Protein AF-A0A7Y4RLY5-F1 (afdb_monomer_lite)

pLDDT: mean 79.65, std 17.18, range [32.62, 97.56]

Structure (mmCIF, N/CA/C/O backbone):
data_AF-A0A7Y4RLY5-F1
#
_entry.id   AF-A0A7Y4RLY5-F1
#
loop_
_atom_site.group_PDB
_atom_site.id
_atom_site.type_symbol
_atom_site.label_atom_id
_atom_site.label_alt_id
_atom_site.label_comp_id
_atom_site.label_asym_id
_atom_site.label_entity_id
_atom_site.label_seq_id
_atom_site.pdbx_PDB_ins_code
_atom_site.Cartn_x
_atom_site.Cartn_y
_atom_site.Cartn_z
_atom_site.occupancy
_atom_site.B_iso_or_equiv
_atom_site.auth_seq_id
_atom_site.auth_comp_id
_atom_site.auth_asym_id
_atom_site.auth_atom_id
_atom_site.pdbx_PDB_model_num
ATOM 1 N N . MET A 1 1 ? -18.612 -31.411 5.361 1.00 32.75 1 MET A N 1
ATOM 2 C CA . MET A 1 1 ? -17.280 -30.884 4.981 1.00 32.75 1 MET A CA 1
ATOM 3 C C . MET A 1 1 ? -17.478 -29.452 4.525 1.00 32.75 1 MET A C 1
ATOM 5 O O . MET A 1 1 ? -18.400 -29.231 3.751 1.00 32.75 1 MET A O 1
ATOM 9 N N . ASN A 1 2 ? -16.670 -28.502 5.003 1.00 39.22 2 ASN A N 1
ATOM 10 C CA . ASN A 1 2 ? -16.869 -27.072 4.738 1.00 39.22 2 ASN A CA 1
ATOM 11 C C . ASN A 1 2 ? -15.706 -26.522 3.902 1.00 39.22 2 ASN A C 1
ATOM 13 O O . ASN A 1 2 ? -14.600 -26.473 4.430 1.00 39.22 2 ASN A O 1
ATOM 17 N N . ALA A 1 3 ? -15.960 -26.090 2.659 1.00 41.41 3 ALA A N 1
ATOM 18 C CA . ALA A 1 3 ? -15.148 -25.107 1.918 1.00 41.41 3 ALA A CA 1
ATOM 19 C C . ALA A 1 3 ? -15.737 -24.836 0.515 1.00 41.41 3 ALA A C 1
ATOM 21 O O . ALA A 1 3 ? -15.513 -25.645 -0.381 1.00 41.41 3 ALA A O 1
ATOM 22 N N . SER A 1 4 ? -16.425 -23.701 0.302 1.00 42.09 4 SER A N 1
ATOM 23 C CA . SER A 1 4 ? -16.613 -23.097 -1.042 1.00 42.09 4 SER A CA 1
ATOM 24 C C . SER A 1 4 ? -17.277 -21.699 -1.038 1.00 42.09 4 SER A C 1
ATOM 26 O O . SER A 1 4 ? -18.071 -21.396 -1.926 1.00 42.09 4 SER A O 1
ATOM 28 N N . GLU A 1 5 ? -16.950 -20.815 -0.086 1.00 49.38 5 GLU A N 1
ATOM 29 C CA . GLU A 1 5 ? -17.326 -19.388 -0.159 1.00 49.38 5 GLU A CA 1
ATOM 30 C C . GLU A 1 5 ? -16.083 -18.482 -0.085 1.00 49.38 5 GLU A C 1
ATOM 32 O O . GLU A 1 5 ? -15.361 -18.491 0.906 1.00 49.38 5 GLU A O 1
ATOM 37 N N . GLY A 1 6 ? -15.858 -17.671 -1.130 1.00 57.34 6 GLY A N 1
ATOM 38 C CA . GLY A 1 6 ? -14.900 -16.552 -1.129 1.00 57.34 6 GLY A CA 1
ATOM 39 C C . GLY A 1 6 ? -13.424 -16.892 -1.404 1.00 57.34 6 GLY A C 1
ATOM 40 O O . GLY A 1 6 ? -12.619 -16.945 -0.480 1.00 57.34 6 GLY A O 1
ATOM 41 N N . THR A 1 7 ? -13.034 -16.966 -2.682 1.00 63.84 7 THR A N 1
ATOM 42 C CA . THR A 1 7 ? -11.645 -17.240 -3.116 1.00 63.84 7 THR A CA 1
ATOM 43 C C . THR A 1 7 ? -11.232 -16.281 -4.236 1.00 63.84 7 THR A C 1
ATOM 45 O O . THR A 1 7 ? -12.020 -16.061 -5.153 1.00 63.84 7 THR A O 1
ATOM 48 N N . PHE A 1 8 ? -10.016 -15.722 -4.188 1.00 69.56 8 PHE A N 1
ATOM 49 C CA . PHE A 1 8 ? -9.475 -14.831 -5.230 1.00 69.56 8 PHE A CA 1
ATOM 50 C C . PHE A 1 8 ? -7.968 -15.032 -5.440 1.00 69.56 8 PHE A C 1
ATOM 52 O O . PHE A 1 8 ? -7.207 -15.076 -4.476 1.00 69.56 8 PHE A O 1
ATOM 59 N N . VAL A 1 9 ? -7.554 -15.115 -6.708 1.00 71.62 9 VAL A N 1
ATOM 60 C CA . VAL A 1 9 ? -6.158 -15.045 -7.165 1.00 71.62 9 VAL A CA 1
ATOM 61 C C . VAL A 1 9 ? -6.140 -14.245 -8.467 1.00 71.62 9 VAL A C 1
ATOM 63 O O . VAL A 1 9 ? -6.640 -14.728 -9.479 1.00 71.62 9 VAL A O 1
ATOM 66 N N . VAL A 1 10 ? -5.591 -13.028 -8.458 1.00 74.44 10 VAL A N 1
ATOM 67 C CA . VAL A 1 10 ? -5.285 -12.258 -9.685 1.00 74.44 10 VAL A CA 1
ATOM 68 C C . VAL A 1 10 ? -3.883 -11.670 -9.550 1.00 74.44 10 VAL A C 1
ATOM 70 O O . VAL A 1 10 ? -3.429 -11.399 -8.440 1.00 74.44 10 VAL A O 1
ATOM 73 N N . VAL A 1 11 ? -3.154 -11.601 -10.661 1.00 79.38 11 VAL A N 1
ATOM 74 C CA . VAL A 1 11 ? -1.689 -11.580 -10.679 1.00 79.38 11 VAL A CA 1
ATOM 75 C C . VAL A 1 11 ? -1.209 -10.763 -11.888 1.00 79.38 11 VAL A C 1
ATOM 77 O O . VAL A 1 11 ? -1.425 -11.197 -13.014 1.00 79.38 11 VAL A O 1
ATOM 80 N N . ASP A 1 12 ? -0.512 -9.636 -11.672 1.00 73.00 12 ASP A N 1
ATOM 81 C CA . ASP A 1 12 ? 0.542 -9.175 -12.606 1.00 73.00 12 ASP A CA 1
ATOM 82 C C . ASP A 1 12 ? 1.824 -8.618 -11.917 1.00 73.00 12 ASP A C 1
ATOM 84 O O . ASP A 1 12 ? 2.120 -7.425 -11.992 1.00 73.00 12 ASP A O 1
ATOM 88 N N . PRO A 1 13 ? 2.667 -9.488 -11.321 1.00 59.53 13 PRO A N 1
ATOM 89 C CA . PRO A 1 13 ? 4.142 -9.453 -11.251 1.00 59.53 13 PRO A CA 1
ATOM 90 C C . PRO A 1 13 ? 4.965 -8.661 -12.283 1.00 59.53 13 PRO A C 1
ATOM 92 O O . PRO A 1 13 ? 6.187 -8.595 -12.144 1.00 59.53 13 PRO A O 1
ATOM 95 N N . THR A 1 14 ? 4.341 -8.036 -13.272 1.00 67.88 14 THR A N 1
ATOM 96 C CA . THR A 1 14 ? 4.861 -7.199 -14.344 1.00 67.88 14 THR A CA 1
ATOM 97 C C . THR A 1 14 ? 5.551 -8.027 -15.400 1.00 67.88 14 THR A C 1
ATOM 99 O O . THR A 1 14 ? 6.775 -8.092 -15.469 1.00 67.88 14 THR A O 1
ATOM 102 N N . GLU A 1 15 ? 4.681 -8.641 -16.209 1.00 55.69 15 GLU A N 1
ATOM 103 C CA . GLU A 1 15 ? 4.960 -9.476 -17.386 1.00 55.69 15 GLU A CA 1
ATOM 104 C C . GLU A 1 15 ? 5.529 -10.865 -17.079 1.00 55.69 15 GLU A C 1
ATOM 106 O O . GLU A 1 15 ? 6.070 -11.529 -17.965 1.00 55.69 15 GLU A O 1
ATOM 111 N N . MET A 1 16 ? 5.418 -11.322 -15.826 1.00 71.31 16 MET A N 1
ATOM 112 C CA . MET A 1 16 ? 6.147 -12.508 -15.358 1.00 71.31 16 MET A CA 1
ATOM 113 C C . MET A 1 16 ? 7.669 -12.256 -15.606 1.00 71.31 16 MET A C 1
ATOM 115 O O . MET A 1 16 ? 8.128 -11.130 -15.444 1.00 71.31 16 MET A O 1
ATOM 119 N N . ARG A 1 17 ? 8.588 -13.184 -15.887 1.00 49.38 17 ARG A N 1
ATOM 120 C CA . ARG A 1 17 ? 8.609 -14.634 -15.669 1.00 49.38 17 ARG A CA 1
ATOM 121 C C . ARG A 1 17 ? 9.762 -15.083 -14.757 1.00 49.38 17 ARG A C 1
ATOM 123 O O . ARG A 1 17 ? 10.608 -15.872 -15.167 1.00 49.38 17 ARG A O 1
ATOM 130 N N . PRO A 1 18 ? 9.752 -14.695 -13.467 1.00 55.72 18 PRO A N 1
ATOM 131 C CA . PRO A 1 18 ? 10.161 -15.625 -12.425 1.00 55.72 18 PRO A CA 1
ATOM 132 C C . PRO A 1 18 ? 9.165 -16.792 -12.479 1.00 55.72 18 PRO A C 1
ATOM 134 O O . PRO A 1 18 ? 8.064 -16.681 -11.951 1.00 55.72 18 PRO A O 1
ATOM 137 N N . ASP A 1 19 ? 9.508 -17.888 -13.165 1.00 44.44 19 ASP A N 1
ATOM 138 C CA . ASP A 1 19 ? 8.597 -18.999 -13.560 1.00 44.44 19 ASP A CA 1
ATOM 139 C C . ASP A 1 19 ? 7.866 -19.676 -12.386 1.00 44.44 19 ASP A C 1
ATOM 141 O O . ASP A 1 19 ? 6.911 -20.431 -12.535 1.00 44.44 19 ASP A O 1
ATOM 145 N N . ALA A 1 20 ? 8.359 -19.351 -11.201 1.00 45.44 20 ALA A N 1
ATOM 146 C CA . ALA A 1 20 ? 8.098 -19.903 -9.899 1.00 45.44 20 ALA A CA 1
ATOM 147 C C . ALA A 1 20 ? 7.466 -18.879 -8.941 1.00 45.44 20 ALA A C 1
ATOM 149 O O . ALA A 1 20 ? 7.040 -19.272 -7.869 1.00 45.44 20 ALA A O 1
ATOM 150 N N . PHE A 1 21 ? 7.299 -17.605 -9.326 1.00 56.72 21 PHE A N 1
ATOM 151 C CA . PHE A 1 21 ? 6.241 -16.764 -8.740 1.00 56.72 21 PHE A CA 1
ATOM 152 C C . PHE A 1 21 ? 4.844 -17.264 -9.182 1.00 56.72 21 PHE A C 1
ATOM 154 O O . PHE A 1 21 ? 3.831 -16.847 -8.628 1.00 56.72 21 PHE A O 1
ATOM 161 N N . HIS A 1 22 ? 4.792 -18.208 -10.139 1.00 50.31 22 HIS A N 1
ATOM 162 C CA . HIS A 1 22 ? 3.577 -18.660 -10.826 1.00 50.31 22 HIS A CA 1
ATOM 163 C C . HIS A 1 22 ? 3.219 -20.145 -10.630 1.00 50.31 22 HIS A C 1
ATOM 165 O O . HIS A 1 22 ? 2.051 -20.493 -10.774 1.00 50.31 22 HIS A O 1
ATOM 171 N N . SER A 1 23 ? 4.128 -21.013 -10.158 1.00 52.69 23 SER A N 1
ATOM 172 C CA . SER A 1 23 ? 3.767 -22.333 -9.572 1.00 52.69 23 SER A CA 1
ATOM 173 C C . SER A 1 23 ? 2.971 -22.209 -8.254 1.00 52.69 23 SER A C 1
ATOM 175 O O . SER A 1 23 ? 2.821 -23.156 -7.482 1.00 52.69 23 SER A O 1
ATOM 177 N N . LEU A 1 24 ? 2.582 -20.983 -7.917 1.00 53.47 24 LEU A N 1
ATOM 178 C CA . LEU A 1 24 ? 2.854 -20.330 -6.644 1.00 53.47 24 LEU A CA 1
ATOM 179 C C . LEU A 1 24 ? 1.761 -19.237 -6.479 1.00 53.47 24 LEU A C 1
ATOM 181 O O . LEU A 1 24 ? 1.259 -18.738 -7.479 1.00 53.47 24 LEU A O 1
ATOM 185 N N . PHE A 1 25 ? 1.205 -18.876 -5.316 1.00 46.69 25 PHE A N 1
ATOM 186 C CA . PHE A 1 25 ? 1.690 -18.833 -3.927 1.00 46.69 25 PHE A CA 1
ATOM 187 C C . PHE A 1 25 ? 1.006 -19.792 -2.903 1.00 46.69 25 PHE A C 1
ATOM 189 O O . PHE A 1 25 ? 0.282 -19.358 -2.016 1.00 46.69 25 PHE A O 1
ATOM 196 N N . ALA A 1 26 ? 1.150 -21.117 -2.904 1.00 59.09 26 ALA A N 1
ATOM 197 C CA . ALA A 1 26 ? 1.292 -22.037 -4.023 1.00 59.09 26 ALA A CA 1
ATOM 198 C C . ALA A 1 26 ? 0.065 -22.947 -4.048 1.00 59.09 26 ALA A C 1
ATOM 200 O O . ALA A 1 26 ? -0.414 -23.352 -2.988 1.00 59.09 26 ALA A O 1
ATOM 201 N N . LYS A 1 27 ? -0.548 -23.097 -5.234 1.00 49.50 27 LYS A N 1
ATOM 202 C CA . LYS A 1 27 ? -1.988 -23.429 -5.359 1.00 49.50 27 LYS A CA 1
ATOM 203 C C . LYS A 1 27 ? -2.849 -22.551 -4.412 1.00 49.50 27 LYS A C 1
ATOM 205 O O . LYS A 1 27 ? -3.823 -23.013 -3.837 1.00 49.50 27 LYS A O 1
ATOM 210 N N . VAL A 1 28 ? -2.386 -21.314 -4.188 1.00 57.06 28 VAL A N 1
ATOM 211 C CA . VAL A 1 28 ? -2.744 -20.303 -3.167 1.00 57.06 28 VAL A CA 1
ATOM 212 C C . VAL A 1 28 ? -3.848 -20.689 -2.164 1.00 57.06 28 VAL A C 1
ATOM 214 O O . VAL A 1 28 ? -5.030 -20.461 -2.394 1.00 57.06 28 VAL A O 1
ATOM 217 N N . LYS A 1 29 ? -3.540 -21.221 -0.979 1.00 61.00 29 LYS A N 1
ATOM 218 C CA . LYS A 1 29 ? -2.329 -21.944 -0.552 1.00 61.00 29 LYS A CA 1
ATOM 219 C C . LYS A 1 29 ? -2.783 -23.384 -0.261 1.00 61.00 29 LYS A C 1
ATOM 221 O O . LYS A 1 29 ? -3.022 -23.747 0.885 1.00 61.00 29 LYS A O 1
ATOM 226 N N . GLU A 1 30 ? -3.112 -24.090 -1.342 1.00 64.00 30 GLU A N 1
ATOM 227 C CA . GLU A 1 30 ? -3.917 -25.323 -1.477 1.00 64.00 30 GLU A CA 1
ATOM 228 C C . GLU A 1 30 ? -5.356 -25.316 -0.920 1.00 64.00 30 GLU A C 1
ATOM 230 O O . GLU A 1 30 ? -6.111 -26.239 -1.207 1.00 64.00 30 GLU A O 1
ATOM 235 N N . THR A 1 31 ? -5.767 -24.302 -0.152 1.00 52.25 31 THR A N 1
ATOM 236 C CA . THR A 1 31 ? -6.822 -24.484 0.872 1.00 52.25 31 THR A CA 1
ATOM 237 C C . THR A 1 31 ? -7.976 -23.473 0.878 1.00 52.25 31 THR A C 1
ATOM 239 O O . THR A 1 31 ? -8.919 -23.656 1.642 1.00 52.25 31 THR A O 1
ATOM 242 N N . GLY A 1 32 ? -7.947 -22.434 0.033 1.00 59.78 32 GLY A N 1
ATOM 243 C CA . GLY A 1 32 ? -9.007 -21.411 -0.051 1.00 59.78 32 GLY A CA 1
ATOM 244 C C . GLY A 1 32 ? -8.548 -20.021 0.397 1.00 59.78 32 GLY A C 1
ATOM 245 O O . GLY A 1 32 ? -8.837 -19.579 1.507 1.00 59.78 32 GLY A O 1
ATOM 246 N N . ALA A 1 33 ? -7.797 -19.330 -0.465 1.00 60.69 33 ALA A N 1
ATOM 247 C CA . ALA A 1 33 ? -7.187 -18.043 -0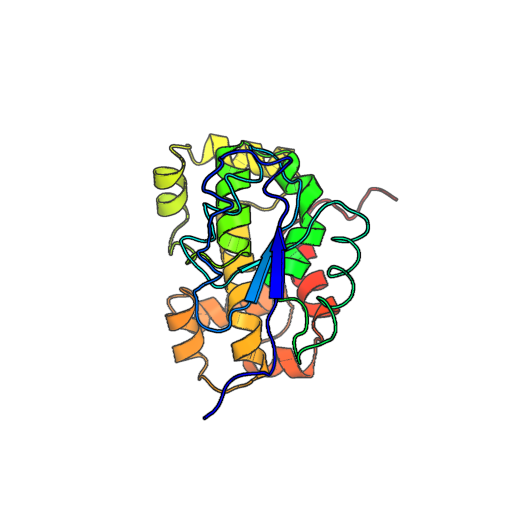.140 1.00 60.69 33 ALA A CA 1
ATOM 248 C C . ALA A 1 33 ? -7.784 -16.846 -0.897 1.00 60.69 33 ALA A C 1
ATOM 250 O O . ALA A 1 33 ? -8.517 -16.967 -1.880 1.00 60.69 33 ALA A O 1
ATOM 251 N N . ARG A 1 34 ? -7.361 -15.660 -0.451 1.00 62.22 34 ARG A N 1
ATOM 252 C CA . ARG A 1 34 ? -7.408 -14.421 -1.222 1.00 62.22 34 ARG A CA 1
ATOM 253 C C . ARG A 1 34 ? -5.997 -13.845 -1.358 1.00 62.22 34 ARG A C 1
ATOM 255 O O . ARG A 1 34 ? -5.303 -13.677 -0.354 1.00 62.22 34 ARG A O 1
ATOM 262 N N . LEU A 1 35 ? -5.598 -13.602 -2.601 1.00 73.81 35 LEU A N 1
ATOM 263 C CA . LEU A 1 35 ? -4.353 -12.988 -3.059 1.00 73.81 35 LEU A CA 1
ATOM 264 C C . LEU A 1 35 ? -4.709 -12.135 -4.271 1.00 73.81 35 LEU A C 1
ATOM 266 O O . LEU A 1 35 ? -5.334 -12.648 -5.198 1.00 73.81 35 LEU A O 1
ATOM 270 N N . LEU A 1 36 ? -4.272 -10.880 -4.328 1.00 74.38 36 LEU A N 1
ATOM 271 C CA . LEU A 1 36 ? -4.439 -10.122 -5.560 1.00 74.38 36 LEU A CA 1
ATOM 272 C C . LEU A 1 36 ? -3.374 -9.048 -5.781 1.00 74.38 36 LEU A C 1
ATOM 274 O O . LEU A 1 36 ? -3.032 -8.297 -4.874 1.00 74.38 36 LEU A O 1
ATOM 278 N N . LEU A 1 37 ? -2.887 -9.010 -7.019 1.00 76.81 37 LEU A N 1
ATOM 279 C CA . LEU A 1 37 ? -1.883 -8.127 -7.601 1.00 76.81 37 LEU A CA 1
ATOM 280 C C . LEU A 1 37 ? -2.414 -7.798 -9.022 1.00 76.81 37 LEU A C 1
ATOM 282 O O . LEU A 1 37 ? -2.872 -8.698 -9.716 1.00 76.81 37 LEU A O 1
ATOM 286 N N . TYR A 1 38 ? -2.534 -6.566 -9.519 1.00 59.03 38 TYR A N 1
ATOM 287 C CA . TYR A 1 38 ? -1.519 -5.518 -9.634 1.00 59.03 38 TYR A CA 1
ATOM 288 C C . TYR A 1 38 ? -0.361 -5.904 -10.556 1.00 59.03 38 TYR A C 1
ATOM 290 O O . TYR A 1 38 ? 0.475 -6.668 -10.103 1.00 59.03 38 TYR A O 1
ATOM 298 N N . GLY A 1 39 ? -0.271 -5.245 -11.722 1.00 74.62 39 GLY A N 1
ATOM 299 C CA . GLY A 1 39 ? 0.921 -4.569 -12.295 1.00 74.62 39 GLY A CA 1
ATOM 300 C C . GLY A 1 39 ? 0.572 -3.062 -12.413 1.00 74.62 39 GLY A C 1
ATOM 301 O O . GLY A 1 39 ? -0.619 -2.767 -12.414 1.00 74.62 39 GLY A O 1
ATOM 302 N N . ARG A 1 40 ? 1.446 -2.032 -12.432 1.00 71.38 40 ARG A N 1
ATOM 303 C CA . ARG A 1 40 ? 2.917 -1.943 -12.606 1.00 71.38 40 ARG A CA 1
ATOM 304 C C . ARG A 1 40 ? 3.575 -0.727 -11.849 1.00 71.38 40 ARG A C 1
ATOM 306 O O . ARG A 1 40 ? 3.962 0.246 -12.494 1.00 71.38 40 ARG A O 1
ATOM 313 N N . LEU A 1 41 ? 3.803 -0.739 -10.517 1.00 80.50 41 LEU A N 1
ATOM 314 C CA . LEU A 1 41 ? 4.699 0.250 -9.832 1.00 80.50 41 LEU A CA 1
ATOM 315 C C . LEU A 1 41 ? 6.136 -0.271 -9.839 1.00 80.50 41 LEU A C 1
ATOM 317 O O . LEU A 1 41 ? 6.668 -0.781 -8.851 1.00 80.50 41 LEU A O 1
ATOM 321 N N . THR A 1 42 ? 6.759 -0.238 -11.007 1.00 72.94 42 THR A N 1
ATOM 322 C CA . THR A 1 42 ? 8.000 -0.970 -11.239 1.00 72.94 42 THR A CA 1
ATOM 323 C C . THR A 1 42 ? 9.223 -0.345 -10.579 1.00 72.94 42 THR A C 1
ATOM 325 O O . THR A 1 42 ? 9.747 0.670 -11.026 1.00 72.94 42 THR A O 1
ATOM 328 N N . SER A 1 43 ? 9.745 -1.052 -9.577 1.00 78.56 43 SER A N 1
ATOM 329 C CA . SER A 1 43 ? 11.186 -1.260 -9.385 1.00 78.56 43 SER A CA 1
ATOM 330 C C . SER A 1 43 ? 11.433 -2.613 -8.690 1.00 78.56 43 SER A C 1
ATOM 332 O O . SER A 1 43 ? 11.535 -2.670 -7.470 1.00 78.56 43 SER A O 1
ATOM 334 N N . GLN A 1 44 ? 11.462 -3.752 -9.393 1.00 71.25 44 GLN A N 1
ATOM 335 C CA . GLN A 1 44 ? 10.472 -4.150 -10.408 1.00 71.25 44 GLN A CA 1
ATOM 336 C C . GLN A 1 44 ? 9.253 -4.714 -9.659 1.00 71.25 44 GLN A C 1
ATOM 338 O O . GLN A 1 44 ? 9.398 -5.423 -8.669 1.00 71.25 44 GLN A O 1
ATOM 343 N N . PHE A 1 45 ? 8.069 -4.256 -10.057 1.00 70.88 45 PHE A N 1
ATOM 344 C CA . PHE A 1 45 ? 6.893 -4.054 -9.204 1.00 70.88 45 PHE A CA 1
ATOM 345 C C . PHE A 1 45 ? 7.160 -3.947 -7.684 1.00 70.88 45 PHE A C 1
ATOM 347 O O . PHE A 1 45 ? 6.773 -4.821 -6.915 1.00 70.88 45 PHE A O 1
ATOM 354 N N . ALA A 1 46 ? 7.819 -2.857 -7.264 1.00 71.50 46 ALA A N 1
ATOM 355 C CA . ALA A 1 46 ? 8.187 -2.560 -5.872 1.00 71.50 46 ALA A CA 1
ATOM 356 C C . ALA A 1 46 ? 8.628 -3.818 -5.086 1.00 71.50 46 ALA A C 1
ATOM 358 O O . ALA A 1 46 ? 8.003 -4.232 -4.105 1.00 71.50 46 ALA A O 1
ATOM 359 N N . ALA A 1 47 ? 9.652 -4.456 -5.667 1.00 67.25 47 ALA A N 1
ATOM 360 C CA . ALA A 1 47 ? 10.042 -5.862 -5.560 1.00 67.25 47 ALA A CA 1
ATOM 361 C C . ALA A 1 47 ? 8.911 -6.828 -5.150 1.00 67.25 47 ALA A C 1
ATOM 363 O O . ALA A 1 47 ? 8.869 -7.273 -4.008 1.00 67.25 47 ALA A O 1
ATOM 364 N N . GLN A 1 48 ? 8.019 -7.160 -6.090 1.00 72.75 48 GLN A N 1
ATOM 365 C CA . GLN A 1 48 ? 6.861 -8.060 -5.935 1.00 72.75 48 GLN A CA 1
ATOM 366 C C . GLN A 1 48 ? 5.977 -7.767 -4.699 1.00 72.75 48 GLN A C 1
ATOM 368 O O . GLN A 1 48 ? 5.641 -8.663 -3.930 1.00 72.75 48 GLN A O 1
ATOM 373 N N . VAL A 1 49 ? 5.614 -6.496 -4.477 1.00 72.94 49 VAL A N 1
ATOM 374 C CA . VAL A 1 49 ? 4.853 -6.027 -3.287 1.00 72.94 49 VAL A CA 1
ATOM 375 C C . VAL A 1 49 ? 5.545 -6.410 -1.979 1.00 72.94 49 VAL A C 1
ATOM 377 O O . VAL A 1 49 ? 4.984 -7.078 -1.108 1.00 72.94 49 VAL A O 1
ATOM 380 N N . ALA A 1 50 ? 6.815 -6.020 -1.861 1.00 71.69 50 ALA A N 1
ATOM 381 C CA . ALA A 1 50 ? 7.716 -6.534 -0.830 1.00 71.69 50 ALA A CA 1
ATOM 382 C C . ALA A 1 50 ? 7.615 -8.072 -0.716 1.00 71.69 50 ALA A C 1
ATOM 384 O O . ALA A 1 50 ? 7.230 -8.656 0.305 1.00 71.69 50 ALA A O 1
ATOM 385 N N . TRP A 1 51 ? 7.945 -8.698 -1.843 1.00 71.38 51 TRP A N 1
ATOM 386 C CA . TRP A 1 51 ? 8.007 -10.120 -2.163 1.00 71.38 51 TRP A CA 1
ATOM 387 C C . TRP A 1 51 ? 6.666 -10.879 -2.212 1.00 71.38 51 TRP A C 1
ATOM 389 O O . TRP A 1 51 ? 6.464 -11.661 -3.135 1.00 71.38 51 TRP A O 1
ATOM 399 N N . ALA A 1 52 ? 5.774 -10.647 -1.245 1.00 71.62 52 ALA A N 1
ATOM 400 C CA . ALA A 1 52 ? 4.348 -11.033 -1.210 1.00 71.62 52 ALA A CA 1
ATOM 401 C C . ALA A 1 52 ? 3.723 -10.510 0.107 1.00 71.62 52 ALA A C 1
ATOM 403 O O . ALA A 1 52 ? 3.083 -11.260 0.853 1.00 71.62 52 ALA A O 1
ATOM 404 N N . SER A 1 53 ? 4.116 -9.286 0.493 1.00 69.38 53 SER A N 1
ATOM 405 C CA . SER A 1 53 ? 4.248 -8.822 1.888 1.00 69.38 53 SER A CA 1
ATOM 406 C C . SER A 1 53 ? 4.746 -9.923 2.837 1.00 69.38 53 SER A C 1
ATOM 408 O O . SER A 1 53 ? 4.199 -10.153 3.912 1.00 69.38 53 SER A O 1
ATOM 410 N N . SER A 1 54 ? 5.800 -10.630 2.416 1.00 68.44 54 SER A N 1
ATOM 411 C CA . SER A 1 54 ? 6.411 -11.767 3.125 1.00 68.44 54 SER A CA 1
ATOM 412 C C . SER A 1 54 ? 5.501 -12.974 3.455 1.00 68.44 54 SER A C 1
ATOM 414 O O . SER A 1 54 ? 5.789 -13.671 4.422 1.00 68.44 54 SER A O 1
ATOM 416 N N . ALA A 1 55 ? 4.498 -13.273 2.604 1.00 74.38 55 ALA A N 1
ATOM 417 C CA . ALA A 1 55 ? 3.813 -14.581 2.422 1.00 74.38 55 ALA A CA 1
ATOM 418 C C . ALA A 1 55 ? 2.287 -14.662 2.693 1.00 74.38 55 ALA A C 1
ATOM 420 O O . ALA A 1 55 ? 1.829 -15.720 3.129 1.00 74.38 55 ALA A O 1
ATOM 421 N N . MET A 1 56 ? 1.501 -13.628 2.340 1.00 59.12 56 MET A N 1
ATOM 422 C CA . MET A 1 56 ? 0.058 -13.423 2.652 1.00 59.12 56 MET A CA 1
ATOM 423 C C . MET A 1 56 ? -0.198 -12.725 4.005 1.00 59.12 56 MET A C 1
ATOM 425 O O . MET A 1 56 ? 0.578 -12.874 4.939 1.00 59.12 56 MET A O 1
ATOM 429 N N . ARG A 1 57 ? -1.302 -11.986 4.201 1.00 70.31 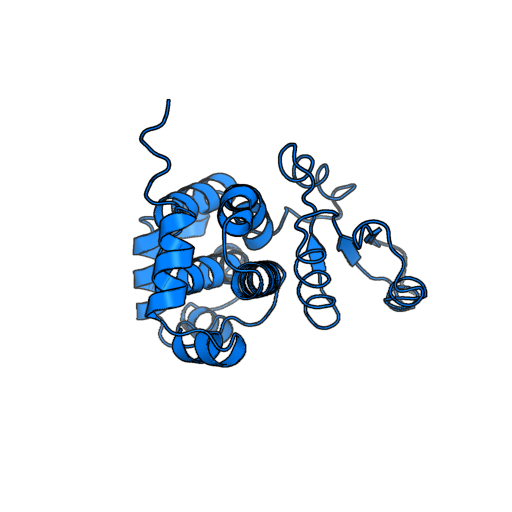57 ARG A N 1
ATOM 430 C CA . ARG A 1 57 ? -2.414 -11.649 3.278 1.00 70.31 57 ARG A CA 1
ATOM 431 C C . ARG A 1 57 ? -2.106 -10.394 2.454 1.00 70.31 57 ARG A C 1
ATOM 433 O O . ARG A 1 57 ? -1.593 -9.433 3.007 1.00 70.31 57 ARG A O 1
ATOM 440 N N . VAL A 1 58 ? -2.488 -10.393 1.175 1.00 71.06 58 VAL A N 1
ATOM 441 C CA . VAL A 1 58 ? -2.252 -9.285 0.226 1.00 71.06 58 VAL A CA 1
ATOM 442 C C . VAL A 1 58 ? -3.376 -9.174 -0.809 1.00 71.06 58 VAL A C 1
ATOM 444 O O . VAL A 1 58 ? -3.733 -10.160 -1.445 1.00 71.06 58 VAL A O 1
ATOM 447 N N . GLU A 1 59 ? -3.896 -7.964 -1.005 1.00 69.25 59 GLU A N 1
ATOM 448 C CA . GLU A 1 59 ? -4.810 -7.563 -2.089 1.00 69.25 59 GLU A CA 1
ATOM 449 C C . GLU A 1 59 ? -4.394 -6.145 -2.526 1.00 69.25 59 GLU A C 1
ATOM 451 O O . GLU A 1 59 ? -4.207 -5.264 -1.686 1.00 69.25 59 GLU A O 1
ATOM 456 N N . THR A 1 60 ? -4.132 -5.926 -3.815 1.00 73.62 60 THR A N 1
ATOM 457 C CA . THR A 1 60 ? -3.455 -4.720 -4.331 1.00 73.62 60 THR A CA 1
ATOM 458 C C . THR A 1 60 ? -3.752 -4.555 -5.832 1.00 73.62 60 THR A C 1
ATOM 460 O O . THR A 1 60 ? -3.769 -5.556 -6.532 1.00 73.62 60 THR A O 1
ATOM 463 N N . ALA A 1 61 ? -3.933 -3.342 -6.388 1.0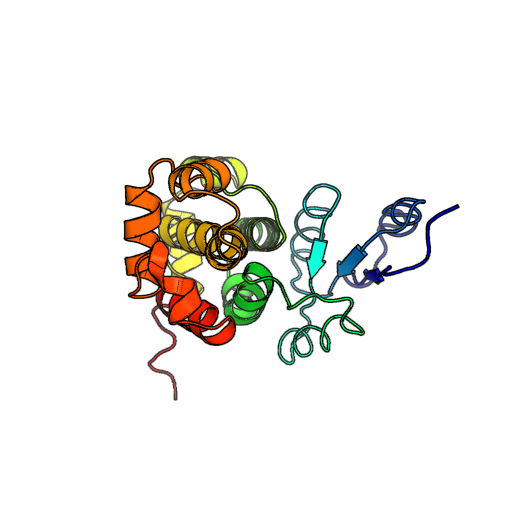0 67.75 61 ALA A N 1
ATOM 464 C CA . ALA A 1 61 ? -4.014 -3.160 -7.857 1.00 67.75 61 ALA A CA 1
ATOM 465 C C . ALA A 1 61 ? -3.732 -1.720 -8.343 1.00 67.75 61 ALA A C 1
ATOM 467 O O . ALA A 1 61 ? -4.613 -0.883 -8.205 1.00 67.75 61 ALA A O 1
ATOM 468 N N . ILE A 1 62 ? -2.584 -1.405 -8.973 1.00 67.44 62 ILE A N 1
ATOM 469 C CA . ILE A 1 62 ? -2.383 -0.112 -9.672 1.00 67.44 62 ILE A CA 1
ATOM 470 C C . ILE A 1 62 ? -1.556 -0.229 -10.968 1.00 67.44 62 ILE A C 1
ATOM 472 O O . ILE A 1 62 ? -0.364 0.081 -11.035 1.00 67.44 62 ILE A O 1
ATOM 476 N N . ALA A 1 63 ? -2.270 -0.508 -12.051 1.00 64.50 63 ALA A N 1
ATOM 477 C CA . ALA A 1 63 ? -2.224 0.391 -13.195 1.00 64.50 63 ALA A CA 1
ATOM 478 C C . ALA A 1 63 ? -3.400 1.369 -13.009 1.00 64.50 63 ALA A C 1
ATOM 480 O O . ALA A 1 63 ? -4.418 1.008 -12.405 1.00 64.50 63 ALA A O 1
ATOM 481 N N . SER A 1 64 ? -3.225 2.628 -13.411 1.00 68.88 64 SER A N 1
ATOM 482 C CA . SER A 1 64 ? -4.174 3.708 -13.111 1.00 68.88 64 SER A CA 1
ATOM 483 C C . SER A 1 64 ? -5.375 3.742 -14.080 1.00 68.88 64 SER A C 1
ATOM 485 O O . SER A 1 64 ? -5.664 2.748 -14.741 1.00 68.88 64 SER A O 1
ATOM 487 N N . GLU A 1 65 ? -6.168 4.825 -14.048 1.00 51.22 65 GLU A N 1
ATOM 488 C CA . GLU A 1 65 ? -7.580 4.767 -13.605 1.00 51.22 65 GLU A CA 1
ATOM 489 C C . GLU A 1 65 ? -7.614 4.209 -12.171 1.00 51.22 65 GLU A C 1
ATOM 491 O O . GLU A 1 65 ? -7.347 3.038 -12.019 1.00 51.22 65 GLU A O 1
ATOM 496 N N . GLN A 1 66 ? -7.850 5.011 -11.123 1.00 58.22 66 GLN A N 1
ATOM 497 C CA . GLN A 1 66 ? -7.784 4.726 -9.656 1.00 58.22 66 GLN A CA 1
ATOM 498 C C . GLN A 1 66 ? -7.521 3.265 -9.158 1.00 58.22 66 GLN A C 1
ATOM 500 O O . GLN A 1 66 ? -8.314 2.706 -8.397 1.00 58.22 66 GLN A O 1
ATOM 505 N N . GLY A 1 67 ? -6.434 2.609 -9.578 1.00 62.91 67 GLY A N 1
ATOM 506 C CA . GLY A 1 67 ? -6.258 1.155 -9.439 1.00 62.91 67 GLY A CA 1
ATOM 507 C C . GLY A 1 67 ? -7.436 0.335 -9.979 1.00 62.91 67 GLY A C 1
ATOM 508 O O . GLY A 1 67 ? -8.167 -0.276 -9.203 1.00 62.91 67 GLY A O 1
ATOM 509 N N . ARG A 1 68 ? -7.701 0.491 -11.283 1.00 63.19 68 ARG A N 1
ATOM 510 C CA . ARG A 1 68 ? -9.016 0.533 -11.968 1.00 63.19 68 ARG A CA 1
ATOM 511 C C . ARG A 1 68 ? -10.261 0.557 -11.067 1.00 63.19 68 ARG A C 1
ATOM 513 O O . ARG A 1 68 ? -11.134 -0.303 -11.138 1.00 63.19 68 ARG A O 1
ATOM 520 N N . ARG A 1 69 ? -10.323 1.601 -10.229 1.00 61.16 69 ARG A N 1
ATOM 521 C CA . ARG A 1 69 ? -11.300 1.854 -9.151 1.00 61.16 69 ARG A CA 1
ATOM 522 C C . ARG A 1 69 ? -11.489 0.663 -8.229 1.00 61.16 69 ARG A C 1
ATOM 524 O O . ARG A 1 69 ? -12.544 0.030 -8.222 1.00 61.16 69 ARG A O 1
ATOM 531 N N . ASN A 1 70 ? -10.494 0.431 -7.373 1.00 52.75 70 ASN A N 1
ATOM 532 C CA . ASN A 1 70 ? -10.530 -0.638 -6.366 1.00 52.75 70 ASN A CA 1
ATOM 533 C C . ASN A 1 70 ? -10.660 -2.020 -7.038 1.00 52.75 70 ASN A C 1
ATOM 535 O O . ASN A 1 70 ? -11.448 -2.842 -6.572 1.00 52.75 70 ASN A O 1
ATOM 539 N N . LEU A 1 71 ? -10.015 -2.150 -8.210 1.00 60.84 71 LEU A N 1
ATOM 540 C CA . LEU A 1 71 ? -10.328 -3.017 -9.356 1.00 60.84 71 LEU A CA 1
ATOM 541 C C . LEU A 1 71 ? -11.774 -3.556 -9.330 1.00 60.84 71 LEU A C 1
ATOM 543 O O . LEU A 1 71 ? -12.037 -4.749 -9.256 1.00 60.84 71 LEU A O 1
ATOM 547 N N . LEU A 1 72 ? -12.714 -2.604 -9.332 1.00 55.03 72 LEU A N 1
ATOM 548 C CA . LEU A 1 72 ? -14.171 -2.758 -9.272 1.00 55.03 72 LEU A CA 1
ATOM 549 C C . LEU A 1 72 ? -14.698 -3.611 -8.101 1.00 55.03 72 LEU A C 1
ATOM 551 O O . LEU A 1 72 ? -15.476 -4.544 -8.279 1.00 55.03 72 LEU A O 1
ATOM 555 N N . ARG A 1 73 ? -14.302 -3.221 -6.878 1.00 57.94 73 ARG A N 1
ATOM 556 C CA . ARG A 1 73 ? -14.686 -3.848 -5.590 1.00 57.94 73 ARG A CA 1
ATOM 557 C C . ARG A 1 73 ? -14.379 -5.353 -5.592 1.00 57.94 73 ARG A C 1
ATOM 559 O O . ARG A 1 73 ? -15.224 -6.224 -5.365 1.00 57.94 73 ARG A O 1
ATOM 566 N N . LEU A 1 74 ? -13.101 -5.578 -5.895 1.00 58.16 74 LEU A N 1
ATOM 567 C CA . LEU A 1 74 ? -12.343 -6.822 -6.008 1.00 58.16 74 LEU A CA 1
ATOM 568 C C . LEU A 1 74 ? -12.998 -8.080 -5.414 1.00 58.16 74 LEU A C 1
ATOM 570 O O . LEU A 1 74 ? -12.889 -8.367 -4.221 1.00 58.16 74 LEU A O 1
ATOM 574 N N . LEU A 1 75 ? -13.662 -8.890 -6.240 1.00 57.50 75 LEU A N 1
ATOM 575 C CA . LEU A 1 75 ? -14.154 -8.573 -7.598 1.00 57.50 75 LEU A CA 1
ATOM 576 C C . LEU A 1 75 ? -15.592 -9.103 -7.731 1.00 57.50 75 LEU A C 1
ATOM 578 O O . LEU A 1 75 ? -15.909 -9.950 -8.563 1.00 57.50 75 LEU A O 1
ATOM 582 N N . ARG A 1 76 ? -16.413 -8.712 -6.750 1.00 43.88 76 ARG A N 1
ATOM 583 C CA . ARG A 1 76 ? -17.761 -9.251 -6.461 1.00 43.88 76 ARG A CA 1
ATOM 584 C C . ARG A 1 76 ? -18.480 -8.525 -5.321 1.00 43.88 76 ARG A C 1
ATOM 586 O O . ARG A 1 76 ? -19.687 -8.665 -5.196 1.00 43.88 76 ARG A O 1
ATOM 593 N N . ASP A 1 77 ? -17.710 -7.863 -4.459 1.00 61.00 77 ASP A N 1
ATOM 594 C CA . ASP A 1 77 ? -17.881 -7.884 -3.004 1.00 61.00 77 ASP A CA 1
ATOM 595 C C . ASP A 1 77 ? -18.031 -9.295 -2.379 1.00 61.00 77 ASP A C 1
ATOM 597 O O . ASP A 1 77 ? -19.113 -9.874 -2.342 1.00 61.00 77 ASP A O 1
ATOM 601 N N . PRO A 1 78 ? -16.947 -9.852 -1.810 1.00 58.50 78 PRO A N 1
ATOM 602 C CA . PRO A 1 78 ? -17.021 -10.907 -0.789 1.00 58.50 78 PRO A CA 1
ATOM 603 C C . PRO A 1 78 ? -17.152 -10.349 0.645 1.00 58.50 78 PRO A C 1
ATOM 605 O O . PRO A 1 78 ? -16.614 -10.938 1.581 1.00 58.50 78 PRO A O 1
ATOM 608 N N . ARG A 1 79 ? -17.820 -9.196 0.806 1.00 51.00 79 ARG A N 1
ATOM 609 C CA . ARG A 1 79 ? -17.893 -8.334 2.006 1.00 51.00 79 ARG A CA 1
ATOM 610 C C . ARG A 1 79 ? -16.565 -7.685 2.408 1.00 51.00 79 ARG A C 1
ATOM 612 O O . ARG A 1 79 ? -16.141 -7.754 3.559 1.00 51.00 79 ARG A O 1
ATOM 619 N N . ALA A 1 80 ? -15.918 -7.023 1.448 1.00 52.50 80 ALA A N 1
ATOM 620 C CA . ALA A 1 80 ? -14.691 -6.256 1.646 1.00 52.50 80 ALA A CA 1
ATOM 621 C C . ALA A 1 80 ? -14.701 -4.914 0.887 1.00 52.50 80 ALA A C 1
ATOM 623 O O . ALA A 1 80 ? -14.579 -4.856 -0.338 1.00 52.50 80 ALA A O 1
ATOM 624 N N . THR A 1 81 ? -14.712 -3.805 1.634 1.00 56.91 81 THR A N 1
ATOM 625 C CA . THR A 1 81 ? -14.180 -2.528 1.135 1.00 56.91 81 THR A CA 1
ATOM 626 C C . THR A 1 81 ? -12.681 -2.652 0.868 1.00 56.91 81 THR A C 1
ATOM 628 O O . THR A 1 81 ? -11.985 -3.367 1.591 1.00 56.91 81 THR A O 1
ATOM 631 N N . ALA A 1 82 ? -12.157 -1.905 -0.111 1.00 60.97 82 ALA A N 1
ATOM 632 C CA . ALA A 1 82 ? -10.711 -1.758 -0.270 1.00 60.97 82 ALA A CA 1
ATOM 633 C C . ALA A 1 82 ? -10.082 -1.274 1.046 1.00 60.97 82 ALA A C 1
ATOM 635 O O . ALA A 1 82 ? -10.631 -0.400 1.721 1.00 60.97 82 ALA A O 1
ATOM 636 N N . SER A 1 83 ? -8.950 -1.862 1.429 1.00 72.00 83 SER A N 1
ATOM 637 C CA . SER A 1 83 ? -8.297 -1.528 2.689 1.00 72.00 83 SER A CA 1
ATOM 638 C C . SER A 1 83 ? -7.778 -0.090 2.672 1.00 72.00 83 SER A C 1
ATOM 640 O O . SER A 1 83 ? -7.343 0.428 1.642 1.00 72.00 83 SER A O 1
ATOM 642 N N . MET A 1 84 ? -7.798 0.571 3.832 1.00 84.94 84 MET A N 1
ATOM 643 C CA . MET A 1 84 ? -7.461 1.996 3.925 1.00 84.94 84 MET A CA 1
ATOM 644 C C . MET A 1 84 ? -6.047 2.303 3.412 1.00 84.94 84 MET A C 1
ATOM 646 O O . MET A 1 84 ? -5.821 3.285 2.707 1.00 84.94 84 MET A O 1
ATOM 650 N N . HIS A 1 85 ? -5.102 1.408 3.703 1.00 83.56 85 HIS A N 1
ATOM 651 C CA . HIS A 1 85 ? -3.738 1.492 3.199 1.00 83.56 85 HIS A CA 1
ATOM 652 C C . HIS A 1 85 ? -3.648 1.340 1.667 1.00 83.56 85 HIS A C 1
ATOM 654 O O . HIS A 1 85 ? -2.836 2.030 1.057 1.00 83.56 85 HIS A O 1
ATOM 660 N N . ALA A 1 86 ? -4.522 0.556 1.020 1.00 79.94 86 ALA A N 1
ATOM 661 C CA . ALA A 1 86 ? -4.602 0.502 -0.440 1.00 79.94 86 ALA A CA 1
ATOM 662 C C . ALA A 1 86 ? -5.201 1.797 -1.022 1.00 79.94 86 ALA A C 1
ATOM 664 O O . ALA A 1 86 ? -4.609 2.379 -1.928 1.00 79.94 86 ALA A O 1
ATOM 665 N N . ILE A 1 87 ? -6.307 2.313 -0.467 1.00 83.00 87 ILE A N 1
ATOM 666 C CA . ILE A 1 87 ? -6.929 3.578 -0.922 1.00 83.00 87 ILE A CA 1
ATOM 667 C C . ILE A 1 87 ? -5.910 4.730 -0.887 1.00 83.00 87 ILE A C 1
ATOM 669 O O . ILE A 1 87 ? -5.780 5.482 -1.858 1.00 83.00 87 ILE A O 1
ATOM 673 N N . VAL A 1 88 ? -5.147 4.840 0.206 1.00 89.19 88 VAL A N 1
ATOM 674 C CA . VAL A 1 88 ? -4.088 5.846 0.358 1.00 89.19 88 VAL A CA 1
ATOM 675 C C . VAL A 1 88 ? -2.919 5.581 -0.599 1.00 89.19 88 VAL A C 1
ATOM 677 O O . VAL A 1 88 ? -2.521 6.508 -1.303 1.00 89.19 88 VAL A O 1
ATOM 680 N N . LEU A 1 89 ? -2.427 4.338 -0.716 1.00 89.31 89 LEU A N 1
ATOM 681 C CA . LEU A 1 89 ? -1.352 3.973 -1.653 1.00 89.31 89 LEU A CA 1
ATOM 682 C C . LEU A 1 89 ? -1.692 4.334 -3.106 1.00 89.31 89 LEU A C 1
ATOM 684 O O . LEU A 1 89 ? -0.843 4.866 -3.818 1.00 89.31 89 LEU A O 1
ATOM 688 N N . HIS A 1 90 ? -2.933 4.089 -3.538 1.00 86.12 90 HIS A N 1
ATOM 689 C CA . HIS A 1 90 ? -3.400 4.417 -4.887 1.00 86.12 90 HIS A CA 1
ATOM 690 C C . HIS A 1 90 ? -3.327 5.927 -5.157 1.00 86.12 90 HIS A C 1
ATOM 692 O O . HIS A 1 90 ? -2.888 6.337 -6.229 1.00 86.12 90 HIS A O 1
ATOM 698 N N . ARG A 1 91 ? -3.710 6.758 -4.179 1.00 87.56 91 ARG A N 1
ATOM 699 C CA . ARG A 1 91 ? -3.752 8.224 -4.314 1.00 87.56 91 ARG A CA 1
ATOM 700 C C . ARG A 1 91 ? -2.375 8.908 -4.182 1.00 87.56 91 ARG A C 1
ATOM 702 O O . ARG A 1 91 ? -2.218 10.025 -4.666 1.00 87.56 91 ARG A O 1
ATOM 709 N N . ILE A 1 92 ? -1.367 8.244 -3.599 1.00 90.75 92 ILE A N 1
ATOM 710 C CA . ILE A 1 92 ? 0.035 8.731 -3.538 1.00 90.75 92 ILE A CA 1
ATOM 711 C C . ILE A 1 92 ? 0.979 8.054 -4.545 1.00 90.75 92 ILE A C 1
ATOM 713 O O . ILE A 1 92 ? 2.170 8.372 -4.571 1.00 90.75 92 ILE A O 1
ATOM 717 N N . ALA A 1 93 ? 0.487 7.121 -5.365 1.00 89.25 93 ALA A N 1
ATOM 718 C CA . ALA A 1 93 ? 1.315 6.268 -6.219 1.00 89.25 93 ALA A CA 1
ATOM 719 C C . ALA A 1 93 ? 2.281 7.070 -7.109 1.00 89.25 93 ALA A C 1
ATOM 721 O O . ALA A 1 93 ? 3.480 6.796 -7.124 1.00 89.25 93 ALA A O 1
ATOM 722 N N . ASP A 1 94 ? 1.790 8.119 -7.773 1.00 89.38 94 ASP A N 1
ATOM 723 C CA . ASP A 1 94 ? 2.586 8.971 -8.668 1.00 89.38 94 ASP A CA 1
ATOM 724 C C . ASP A 1 94 ? 3.612 9.860 -7.964 1.00 89.38 94 ASP A C 1
ATOM 726 O O . ASP A 1 94 ? 4.530 10.358 -8.616 1.00 89.38 94 ASP A O 1
ATOM 730 N N . HIS A 1 95 ? 3.489 10.034 -6.649 1.00 91.38 95 HIS A N 1
ATOM 731 C CA . HIS A 1 95 ? 4.512 10.656 -5.820 1.00 91.38 95 HIS A CA 1
ATOM 732 C C . HIS A 1 95 ? 5.566 9.619 -5.420 1.00 91.38 95 HIS A C 1
ATOM 734 O O . HIS A 1 95 ? 6.756 9.838 -5.637 1.00 91.38 95 HIS A O 1
ATOM 740 N N . ILE A 1 96 ? 5.156 8.439 -4.935 1.00 91.12 96 ILE A N 1
ATOM 741 C CA . ILE A 1 96 ? 6.096 7.363 -4.577 1.00 91.12 96 ILE A CA 1
ATOM 742 C C . ILE A 1 96 ? 6.922 6.910 -5.799 1.00 91.12 96 ILE A C 1
ATOM 744 O O . ILE A 1 96 ? 8.124 6.684 -5.651 1.00 91.12 96 ILE A O 1
ATOM 748 N N . ARG A 1 97 ? 6.352 6.891 -7.017 1.00 91.06 97 ARG A N 1
ATOM 749 C CA . ARG A 1 97 ? 7.092 6.635 -8.276 1.00 91.06 97 ARG A CA 1
ATOM 750 C C . ARG A 1 97 ? 8.269 7.592 -8.530 1.00 91.06 97 ARG A C 1
ATOM 752 O O . ARG A 1 97 ? 9.152 7.242 -9.303 1.00 91.06 97 ARG A O 1
ATOM 759 N N . ARG A 1 98 ? 8.297 8.776 -7.904 1.00 91.31 98 ARG A N 1
ATOM 760 C CA . ARG A 1 98 ? 9.384 9.774 -8.017 1.00 91.31 98 ARG A CA 1
ATOM 761 C C . ARG A 1 98 ? 10.463 9.608 -6.937 1.00 91.31 98 ARG A C 1
ATOM 763 O O . ARG A 1 98 ? 11.437 10.355 -6.927 1.00 91.31 98 ARG A O 1
ATOM 770 N N . THR A 1 99 ? 10.289 8.669 -6.003 1.00 92.31 99 THR A N 1
ATOM 771 C CA . THR A 1 99 ? 11.258 8.400 -4.930 1.00 92.31 99 THR A CA 1
ATOM 772 C C . THR A 1 99 ? 12.360 7.432 -5.374 1.00 92.31 99 THR A C 1
ATOM 774 O O . THR A 1 99 ? 12.288 6.792 -6.419 1.00 92.31 99 THR A O 1
ATOM 777 N N . HIS A 1 100 ? 13.407 7.312 -4.555 1.00 92.19 100 HIS A N 1
ATOM 778 C CA . HIS A 1 100 ? 14.461 6.314 -4.741 1.00 92.19 100 HIS A CA 1
ATOM 779 C C . HIS A 1 100 ? 13.902 4.881 -4.656 1.00 92.19 100 HIS A C 1
ATOM 781 O O . HIS A 1 100 ? 13.045 4.622 -3.815 1.00 92.19 100 HIS A O 1
ATOM 787 N N . ALA A 1 101 ? 14.435 3.932 -5.434 1.00 91.69 101 ALA A N 1
ATOM 788 C CA . ALA A 1 101 ? 13.907 2.561 -5.516 1.00 91.69 101 ALA A CA 1
ATOM 789 C C . ALA A 1 101 ? 13.720 1.869 -4.145 1.00 91.69 101 ALA A C 1
ATOM 791 O O . ALA A 1 101 ? 12.691 1.238 -3.914 1.00 91.69 101 ALA A O 1
ATOM 792 N N . CYS A 1 102 ? 14.652 2.054 -3.197 1.00 92.19 102 CYS A N 1
ATOM 793 C CA . CYS A 1 102 ? 14.510 1.516 -1.834 1.00 92.19 102 CYS A CA 1
ATOM 794 C C . CYS A 1 102 ? 13.274 2.069 -1.098 1.00 92.19 102 CYS A C 1
ATOM 796 O O . CYS A 1 102 ? 12.605 1.322 -0.391 1.00 92.19 102 CYS A O 1
ATOM 798 N N . LEU A 1 103 ? 12.954 3.358 -1.280 1.00 93.88 103 LEU A N 1
ATOM 799 C CA . LEU A 1 103 ? 11.779 4.006 -0.683 1.00 93.88 103 LEU A CA 1
ATOM 800 C C . LEU A 1 103 ? 10.485 3.532 -1.352 1.00 93.88 103 LEU A C 1
ATOM 802 O O . LEU A 1 103 ? 9.517 3.253 -0.652 1.00 93.88 103 LEU A O 1
ATOM 806 N N . LEU A 1 104 ? 10.479 3.387 -2.682 1.00 94.69 104 LEU A N 1
ATOM 807 C CA . LEU A 1 104 ? 9.352 2.822 -3.431 1.00 94.69 104 LEU A CA 1
ATOM 808 C C . LEU A 1 104 ? 9.003 1.410 -2.931 1.00 94.69 104 LEU A C 1
ATOM 810 O O . LEU A 1 104 ? 7.853 1.161 -2.569 1.00 94.69 104 LEU A O 1
ATOM 814 N N . THR A 1 105 ? 9.990 0.516 -2.826 1.00 94.50 105 THR A N 1
ATOM 815 C CA . THR A 1 105 ? 9.789 -0.842 -2.292 1.00 94.50 105 THR A CA 1
ATOM 816 C C . THR A 1 105 ? 9.370 -0.830 -0.819 1.00 94.50 105 THR A C 1
ATOM 818 O O . THR A 1 105 ? 8.410 -1.510 -0.456 1.00 94.50 105 THR A O 1
ATOM 821 N N . ALA A 1 106 ? 10.022 -0.020 0.024 1.00 94.56 106 ALA A N 1
ATOM 822 C CA . ALA A 1 106 ? 9.682 0.086 1.442 1.00 94.56 106 ALA A CA 1
ATOM 823 C C . ALA A 1 106 ? 8.239 0.566 1.661 1.00 94.56 106 ALA A C 1
ATOM 825 O O . ALA A 1 106 ? 7.484 -0.071 2.393 1.00 94.56 106 ALA A O 1
ATOM 826 N N . PHE A 1 107 ? 7.817 1.655 1.010 1.00 95.00 107 PHE A N 1
ATOM 827 C CA . PHE A 1 107 ? 6.462 2.171 1.189 1.00 95.00 107 PHE A CA 1
ATOM 828 C C . PHE A 1 107 ? 5.400 1.239 0.612 1.00 95.00 107 PHE A C 1
ATOM 830 O O . PHE A 1 107 ? 4.392 1.035 1.280 1.00 95.00 107 PHE A O 1
ATOM 837 N N . VAL A 1 108 ? 5.606 0.627 -0.561 1.00 92.62 108 VAL A N 1
ATOM 838 C CA . VAL A 1 108 ? 4.628 -0.341 -1.090 1.00 92.62 108 VAL A CA 1
ATOM 839 C C . VAL A 1 108 ? 4.480 -1.537 -0.148 1.00 92.62 108 VAL A C 1
ATOM 841 O O . VAL A 1 108 ? 3.352 -1.913 0.145 1.00 92.62 108 VAL A O 1
ATOM 844 N N . GLY A 1 109 ? 5.570 -2.074 0.413 1.00 91.06 109 GLY A N 1
ATOM 845 C CA . GLY A 1 109 ? 5.492 -3.139 1.419 1.00 91.06 109 GLY A CA 1
ATOM 846 C C . GLY A 1 109 ? 4.728 -2.730 2.683 1.00 91.06 109 GLY A C 1
ATOM 847 O O . GLY A 1 109 ? 3.844 -3.452 3.144 1.00 91.06 109 GLY A O 1
ATOM 848 N N . LEU A 1 110 ? 5.019 -1.542 3.220 1.00 93.06 110 LEU A N 1
ATOM 849 C CA . LEU A 1 110 ? 4.343 -1.001 4.404 1.00 93.06 110 LEU A CA 1
ATOM 850 C C . LEU A 1 110 ? 2.855 -0.695 4.164 1.00 93.06 110 LEU A C 1
ATOM 852 O O . LEU A 1 110 ? 2.035 -0.901 5.057 1.00 93.06 110 LEU A O 1
ATOM 856 N N . PHE A 1 111 ? 2.481 -0.241 2.967 1.00 90.44 111 PHE A N 1
ATOM 857 C CA . PHE A 1 111 ? 1.080 -0.050 2.583 1.00 90.44 111 PHE A CA 1
ATOM 858 C C . PHE A 1 111 ? 0.374 -1.350 2.159 1.00 90.44 111 PHE A C 1
ATOM 860 O O . PHE A 1 111 ? -0.851 -1.367 2.134 1.00 90.44 111 PHE A O 1
ATOM 867 N N . ALA A 1 112 ? 1.096 -2.429 1.852 1.00 83.50 112 ALA A N 1
ATOM 868 C CA . ALA A 1 112 ? 0.512 -3.725 1.493 1.00 83.50 112 ALA A CA 1
ATOM 869 C C . ALA A 1 112 ? 0.367 -4.705 2.674 1.00 83.50 112 ALA A C 1
ATOM 871 O O . ALA A 1 112 ? -0.303 -5.724 2.531 1.00 83.50 112 ALA A O 1
ATOM 872 N N . GLY A 1 113 ? 0.928 -4.377 3.845 1.00 82.25 113 GLY A N 1
ATOM 873 C CA . GLY A 1 113 ? 0.657 -5.094 5.097 1.00 82.25 113 GLY A CA 1
ATOM 874 C C . GLY A 1 113 ? 1.864 -5.359 5.996 1.00 82.25 113 GLY A C 1
ATOM 875 O O . GLY A 1 113 ? 1.674 -5.890 7.088 1.00 82.25 113 GLY A O 1
ATOM 876 N N . LEU A 1 114 ? 3.090 -4.992 5.595 1.00 89.00 114 LEU A N 1
ATOM 877 C CA . LEU A 1 114 ? 4.264 -5.195 6.452 1.00 89.00 114 LEU A CA 1
ATOM 878 C C . LEU A 1 114 ? 4.177 -4.390 7.768 1.00 89.00 114 LEU A C 1
ATOM 880 O O . LEU A 1 114 ? 3.668 -3.264 7.759 1.00 89.00 114 LEU A O 1
ATOM 884 N N . PRO A 1 115 ? 4.721 -4.915 8.888 1.00 88.56 115 PRO A N 1
ATOM 885 C CA . PRO A 1 115 ? 4.792 -4.191 10.155 1.00 88.56 115 PRO A CA 1
ATOM 886 C C . PRO A 1 115 ? 5.525 -2.854 10.016 1.00 88.56 115 PRO A C 1
ATOM 888 O O . PRO A 1 115 ? 6.619 -2.790 9.455 1.00 88.56 115 PRO A O 1
ATOM 891 N N . VAL A 1 116 ? 4.948 -1.781 10.563 1.00 92.19 116 VAL A N 1
ATOM 892 C CA . VAL A 1 116 ? 5.558 -0.445 10.513 1.00 92.19 116 VAL A CA 1
ATOM 893 C C . VAL A 1 116 ? 6.647 -0.325 11.586 1.00 92.19 116 VAL A C 1
ATOM 895 O O . VAL A 1 116 ? 6.304 -0.403 12.769 1.00 92.19 116 VAL A O 1
ATOM 898 N N . PRO A 1 117 ? 7.930 -0.084 11.236 1.00 91.19 117 PRO A N 1
ATOM 899 C CA . PRO A 1 117 ? 9.000 0.044 12.224 1.00 91.19 117 PRO A CA 1
ATOM 900 C C . PRO A 1 117 ? 8.701 1.139 13.246 1.00 91.19 117 PRO A C 1
ATOM 902 O O . PRO A 1 117 ? 8.099 2.162 12.906 1.00 91.19 117 PRO A O 1
ATOM 905 N N . ALA A 1 118 ? 9.113 0.945 14.500 1.00 87.00 118 ALA A N 1
ATOM 906 C CA . ALA A 1 118 ? 8.798 1.866 15.591 1.00 87.00 118 ALA A CA 1
ATOM 907 C C . ALA A 1 118 ? 9.425 3.254 15.373 1.00 87.00 118 ALA A C 1
ATOM 909 O O . ALA A 1 118 ? 8.779 4.279 15.623 1.00 87.00 118 ALA A O 1
ATOM 910 N N . ARG A 1 119 ? 10.656 3.309 14.852 1.00 89.06 119 ARG A N 1
ATOM 911 C CA . ARG A 1 119 ? 11.409 4.546 14.626 1.00 89.06 119 ARG A CA 1
ATOM 912 C C . ARG A 1 119 ? 11.847 4.657 13.166 1.00 89.06 119 ARG A C 1
ATOM 914 O O . ARG A 1 119 ? 12.047 3.673 12.460 1.00 89.06 119 ARG A O 1
ATOM 921 N N . SER A 1 120 ? 12.044 5.888 12.696 1.00 91.62 120 SER A N 1
ATOM 922 C CA . SER A 1 120 ? 12.506 6.121 11.320 1.00 91.62 120 SER A CA 1
ATOM 923 C C . SER A 1 120 ? 13.948 5.665 11.078 1.00 91.62 120 SER A C 1
ATOM 925 O O . SER A 1 120 ? 14.282 5.359 9.938 1.00 91.62 120 SER A O 1
ATOM 927 N N . CYS A 1 121 ? 14.796 5.597 12.112 1.00 91.69 121 CYS A N 1
ATOM 928 C CA . CYS A 1 121 ? 16.161 5.074 11.996 1.00 91.69 121 CYS A CA 1
ATOM 929 C C . CYS A 1 121 ? 16.187 3.604 11.558 1.00 91.69 121 CYS A C 1
ATOM 931 O O . CYS A 1 121 ? 17.008 3.244 10.721 1.00 91.69 121 CYS A O 1
ATOM 933 N N . ASP A 1 122 ? 15.246 2.801 12.049 1.00 92.25 122 ASP A N 1
ATOM 934 C CA . ASP A 1 122 ? 15.143 1.364 11.793 1.00 92.25 122 ASP A CA 1
ATOM 935 C C . ASP A 1 122 ? 14.940 1.103 10.285 1.00 92.25 122 ASP A C 1
ATOM 937 O O . ASP A 1 122 ? 15.660 0.321 9.666 1.00 92.25 122 ASP A O 1
ATOM 941 N N . LEU A 1 123 ? 14.024 1.852 9.651 1.00 93.19 123 LEU A N 1
ATOM 942 C CA . LEU A 1 123 ? 13.802 1.785 8.201 1.00 93.19 123 LEU A CA 1
ATOM 943 C C . LEU A 1 123 ? 14.994 2.350 7.406 1.00 93.19 123 LEU A C 1
ATOM 945 O O . LEU A 1 123 ? 15.352 1.822 6.356 1.00 93.19 123 LEU A O 1
ATOM 949 N N . LEU A 1 124 ? 15.625 3.429 7.885 1.00 94.06 124 LEU A N 1
ATOM 950 C CA . LEU A 1 124 ? 16.800 4.023 7.231 1.00 94.06 124 LEU A CA 1
ATOM 951 C C . LEU A 1 124 ? 17.993 3.052 7.199 1.00 94.06 124 LEU A C 1
ATOM 953 O O . LEU A 1 124 ? 18.689 2.989 6.185 1.00 94.06 124 LEU A O 1
ATOM 957 N N . GLN A 1 125 ? 18.182 2.263 8.263 1.00 92.44 125 GLN A N 1
ATOM 958 C CA . GLN A 1 125 ? 19.152 1.167 8.319 1.00 92.44 125 GLN A CA 1
ATOM 959 C C . GLN A 1 125 ? 18.796 0.061 7.316 1.00 92.44 125 GLN A C 1
ATOM 961 O O . GLN A 1 125 ? 19.635 -0.290 6.490 1.00 92.44 125 GLN A O 1
ATOM 966 N N . GLN A 1 126 ? 17.545 -0.418 7.311 1.00 89.19 126 GLN A N 1
ATOM 967 C CA . GLN A 1 126 ? 17.066 -1.447 6.370 1.00 89.19 126 GLN A CA 1
ATOM 968 C C . GLN A 1 126 ? 17.242 -1.053 4.891 1.00 89.19 126 GLN A C 1
ATOM 970 O O . GLN A 1 126 ? 17.537 -1.902 4.056 1.00 89.19 126 GLN A O 1
ATOM 975 N N . MET A 1 127 ? 17.087 0.232 4.556 1.00 91.81 127 MET A N 1
ATOM 976 C CA . MET A 1 127 ? 17.268 0.746 3.190 1.00 91.81 127 MET A CA 1
ATOM 977 C C . MET A 1 127 ? 18.718 1.125 2.842 1.00 91.81 127 MET A C 1
ATOM 979 O O . MET A 1 127 ? 18.974 1.494 1.695 1.00 91.81 127 MET A O 1
ATOM 983 N N . ASN A 1 128 ? 19.639 1.111 3.815 1.00 92.69 128 ASN A N 1
ATOM 984 C CA . ASN A 1 128 ? 20.972 1.722 3.736 1.00 92.69 128 ASN A CA 1
ATOM 985 C C . ASN A 1 128 ? 20.936 3.170 3.185 1.00 92.69 128 ASN A C 1
ATOM 987 O O . ASN A 1 128 ? 21.620 3.528 2.222 1.00 92.69 128 ASN A O 1
ATOM 991 N N . MET A 1 129 ? 20.078 4.018 3.766 1.00 93.50 129 MET A N 1
ATOM 992 C CA . MET A 1 129 ? 19.897 5.415 3.347 1.00 93.50 129 MET A CA 1
ATOM 993 C C . MET A 1 129 ? 20.071 6.385 4.515 1.00 93.50 129 MET A C 1
ATOM 995 O O . MET A 1 129 ? 19.446 6.239 5.559 1.00 93.50 129 MET A O 1
ATOM 999 N N . SER A 1 130 ? 20.858 7.448 4.322 1.00 95.38 130 SER A N 1
ATOM 1000 C CA . SER A 1 130 ? 20.968 8.517 5.320 1.00 95.38 130 SER A CA 1
ATOM 1001 C C . SER A 1 130 ? 19.687 9.356 5.397 1.00 95.38 130 SER A C 1
ATOM 1003 O O . SER A 1 130 ? 19.006 9.578 4.390 1.00 95.38 130 SER A O 1
ATOM 1005 N N . ALA A 1 131 ? 19.381 9.896 6.582 1.00 94.62 131 ALA A N 1
ATOM 1006 C CA . ALA A 1 131 ? 18.207 10.747 6.796 1.00 94.62 131 ALA A CA 1
ATOM 1007 C C . ALA A 1 131 ? 18.153 11.939 5.816 1.00 94.62 131 ALA A C 1
ATOM 1009 O O . ALA A 1 131 ? 17.097 12.234 5.262 1.00 94.62 131 ALA A O 1
ATOM 1010 N N . ALA A 1 132 ? 19.301 12.566 5.526 1.00 94.50 132 ALA A N 1
ATOM 1011 C CA . ALA A 1 132 ? 19.414 13.686 4.587 1.00 94.50 132 ALA A CA 1
ATOM 1012 C C . ALA A 1 132 ? 19.255 13.290 3.102 1.00 94.50 132 ALA A C 1
ATOM 1014 O O . ALA A 1 132 ? 18.873 14.126 2.279 1.00 94.50 132 ALA A O 1
ATOM 1015 N N . ARG A 1 133 ? 19.529 12.030 2.723 1.00 95.00 133 ARG A N 1
ATOM 1016 C CA . ARG A 1 133 ? 19.181 11.499 1.390 1.00 95.00 133 ARG A CA 1
ATOM 1017 C C . ARG A 1 133 ? 17.676 11.253 1.319 1.00 95.00 133 ARG A C 1
ATOM 1019 O O . ARG A 1 133 ? 17.015 11.783 0.434 1.00 95.00 133 ARG A O 1
ATOM 1026 N N . THR A 1 134 ? 17.128 10.534 2.298 1.00 96.12 134 THR A N 1
ATOM 1027 C CA . THR A 1 134 ? 15.702 10.187 2.361 1.00 96.12 134 THR A CA 1
ATOM 1028 C C . THR A 1 134 ? 14.790 11.410 2.419 1.00 96.12 134 THR A C 1
ATOM 1030 O O . THR A 1 134 ? 13.812 11.464 1.679 1.00 96.12 134 THR A O 1
ATOM 1033 N N . HIS A 1 135 ? 15.116 12.421 3.231 1.00 94.69 135 HIS A N 1
ATOM 1034 C CA . HIS A 1 135 ? 14.329 13.653 3.311 1.00 94.69 135 HIS A CA 1
ATOM 1035 C C . HIS A 1 135 ? 14.263 14.385 1.962 1.00 94.69 135 HIS A C 1
ATOM 1037 O O . HIS A 1 135 ? 13.171 14.749 1.535 1.00 94.69 135 HIS A O 1
ATOM 1043 N N . ARG A 1 136 ? 15.394 14.521 1.250 1.00 94.62 136 ARG A N 1
ATOM 1044 C CA . ARG A 1 136 ? 15.421 15.120 -0.096 1.00 94.62 136 ARG A CA 1
ATOM 1045 C C . ARG A 1 136 ? 14.628 14.291 -1.108 1.00 94.62 136 ARG A C 1
ATOM 1047 O O . ARG A 1 136 ? 13.831 14.857 -1.845 1.00 94.62 136 ARG A O 1
ATOM 1054 N N . CYS A 1 137 ? 14.773 12.963 -1.111 1.00 94.50 137 CYS A N 1
ATOM 1055 C CA . CYS A 1 137 ? 13.986 12.086 -1.989 1.00 94.50 137 CYS A CA 1
ATOM 1056 C C . CYS A 1 137 ? 12.468 12.202 -1.754 1.00 94.50 137 CYS A C 1
ATOM 1058 O O . CYS A 1 137 ? 11.707 12.146 -2.714 1.00 94.50 137 CYS A O 1
ATOM 1060 N N . LEU A 1 138 ? 12.028 12.374 -0.503 1.00 95.50 138 LEU A N 1
ATOM 1061 C CA . LEU A 1 138 ? 10.619 12.605 -0.167 1.00 95.50 138 LEU A CA 1
ATOM 1062 C C . LEU A 1 138 ? 10.151 14.000 -0.602 1.00 95.50 138 LEU A C 1
ATOM 1064 O O . LEU A 1 138 ? 9.113 14.117 -1.248 1.00 95.50 138 LEU A O 1
ATOM 1068 N N . LEU A 1 139 ? 10.946 15.038 -0.329 1.00 93.81 139 LEU A N 1
ATOM 1069 C CA . LEU A 1 139 ? 10.628 16.418 -0.697 1.00 93.81 139 LEU A CA 1
ATOM 1070 C C . LEU A 1 139 ? 10.501 16.594 -2.221 1.00 93.81 139 LEU A C 1
ATOM 1072 O O . LEU A 1 139 ? 9.509 17.146 -2.687 1.00 93.81 139 LEU A O 1
ATOM 1076 N N . HIS A 1 140 ? 11.439 16.053 -3.009 1.00 92.50 140 HIS A N 1
ATOM 1077 C CA . HIS A 1 140 ? 11.362 16.072 -4.479 1.00 92.50 140 HIS A CA 1
ATOM 1078 C C . HIS A 1 140 ? 10.193 15.242 -5.038 1.00 92.50 140 HIS A C 1
ATOM 1080 O O . HIS A 1 140 ? 9.685 15.537 -6.118 1.00 92.50 140 HIS A O 1
ATOM 1086 N N . ALA A 1 141 ? 9.725 14.233 -4.298 1.00 92.88 141 ALA A N 1
ATOM 1087 C CA . ALA A 1 141 ? 8.506 13.499 -4.618 1.00 92.88 141 ALA A CA 1
ATOM 1088 C C . ALA A 1 141 ? 7.214 14.239 -4.209 1.00 92.88 141 ALA A C 1
ATOM 1090 O O . ALA A 1 141 ? 6.124 13.778 -4.541 1.00 92.88 141 ALA A O 1
ATOM 1091 N N . GLY A 1 142 ? 7.295 15.368 -3.496 1.00 94.38 142 GLY A N 1
ATOM 1092 C CA . GLY A 1 142 ? 6.134 16.064 -2.929 1.00 94.38 142 GLY A CA 1
ATOM 1093 C C . GLY A 1 142 ? 5.484 15.322 -1.753 1.00 94.38 142 GLY A C 1
ATOM 1094 O O . GLY A 1 142 ? 4.294 15.505 -1.501 1.00 94.38 142 GLY A O 1
ATOM 1095 N N . LEU A 1 143 ? 6.246 14.463 -1.069 1.00 95.62 143 LEU A N 1
ATOM 1096 C CA . LEU A 1 143 ? 5.812 13.657 0.072 1.00 95.62 143 LEU A CA 1
ATOM 1097 C C . LEU A 1 143 ? 6.279 14.253 1.403 1.00 95.62 143 LEU A C 1
ATOM 1099 O O . LEU A 1 143 ? 7.337 14.877 1.505 1.00 95.62 143 LEU A O 1
ATOM 1103 N N . ALA A 1 144 ? 5.508 13.987 2.453 1.00 95.75 144 ALA A N 1
ATOM 1104 C CA . ALA A 1 144 ? 5.855 14.355 3.818 1.00 95.75 144 ALA A CA 1
ATOM 1105 C C . ALA A 1 144 ? 7.161 13.684 4.313 1.00 95.75 144 ALA A C 1
ATOM 1107 O O . ALA A 1 144 ? 7.533 12.604 3.845 1.00 95.75 144 ALA A O 1
ATOM 1108 N N . PRO A 1 145 ? 7.858 14.269 5.311 1.00 95.31 145 PRO A N 1
ATOM 1109 C CA . PRO A 1 145 ? 9.020 13.646 5.944 1.00 95.31 145 PRO A CA 1
ATOM 1110 C C . PRO A 1 145 ? 8.726 12.246 6.505 1.00 95.31 145 PRO A C 1
ATOM 1112 O O . PRO A 1 145 ? 7.632 11.986 7.007 1.00 95.31 145 PRO A O 1
ATOM 1115 N N . LEU A 1 146 ? 9.731 11.359 6.492 1.00 95.56 146 LEU A N 1
ATOM 1116 C CA . LEU A 1 146 ? 9.582 9.937 6.844 1.00 95.56 146 LEU A CA 1
ATOM 1117 C C . LEU A 1 146 ? 8.831 9.664 8.171 1.00 95.56 146 LEU A C 1
ATOM 1119 O O . LEU A 1 146 ? 7.985 8.771 8.165 1.00 95.56 146 LEU A O 1
ATOM 1123 N N . PRO A 1 147 ? 9.039 10.406 9.282 1.00 94.88 147 PRO A N 1
ATOM 1124 C CA . PRO A 1 147 ? 8.254 10.197 10.503 1.00 94.88 147 PRO A CA 1
ATOM 1125 C C . PRO A 1 147 ? 6.739 10.351 10.297 1.00 94.88 147 PRO A C 1
ATOM 1127 O O . PRO A 1 147 ? 5.962 9.595 10.876 1.00 94.88 147 PRO A O 1
ATOM 1130 N N . LEU A 1 148 ? 6.309 11.287 9.441 1.00 94.94 148 LEU A N 1
ATOM 1131 C CA . LEU A 1 148 ? 4.893 11.503 9.130 1.00 94.94 148 LEU A CA 1
ATOM 1132 C C . LEU A 1 148 ? 4.355 10.434 8.178 1.00 94.94 148 LEU A C 1
ATOM 1134 O O . LEU A 1 148 ? 3.238 9.967 8.385 1.00 94.94 148 LEU A O 1
ATOM 1138 N N . MET A 1 149 ? 5.158 9.981 7.208 1.00 96.50 149 MET A N 1
ATOM 1139 C CA . MET A 1 149 ? 4.802 8.829 6.368 1.00 96.50 149 MET A CA 1
ATOM 1140 C C . MET A 1 149 ? 4.506 7.595 7.235 1.00 96.50 149 MET A C 1
ATOM 1142 O O . MET A 1 149 ? 3.453 6.981 7.084 1.00 96.50 149 MET A O 1
ATOM 1146 N N . LEU A 1 150 ? 5.375 7.278 8.205 1.00 95.88 150 LEU A N 1
ATOM 1147 C CA . LEU A 1 150 ? 5.166 6.149 9.122 1.00 95.88 150 LEU A CA 1
ATOM 1148 C C . LEU A 1 150 ? 3.920 6.332 10.007 1.00 95.88 150 LEU A C 1
ATOM 1150 O O . LEU A 1 150 ? 3.145 5.389 10.153 1.00 95.88 150 LEU A O 1
ATOM 1154 N N . CYS A 1 151 ? 3.674 7.527 10.558 1.00 95.31 151 CYS A N 1
ATOM 1155 C CA . CYS A 1 151 ? 2.450 7.789 11.325 1.00 95.31 151 CYS A CA 1
ATOM 1156 C C . CYS A 1 151 ? 1.172 7.649 10.480 1.00 95.31 151 CYS A C 1
ATOM 1158 O O . CYS A 1 151 ? 0.210 7.036 10.942 1.00 95.31 151 CYS A O 1
ATOM 1160 N N . GLY A 1 152 ? 1.168 8.155 9.242 1.00 95.44 152 GLY A N 1
ATOM 1161 C CA . GLY A 1 152 ? 0.042 8.001 8.319 1.00 95.44 152 GLY A CA 1
ATOM 1162 C C . GLY A 1 152 ? -0.228 6.536 7.969 1.00 95.44 152 GLY A C 1
ATOM 1163 O O . GLY A 1 152 ? -1.380 6.107 7.996 1.00 95.44 152 GLY A O 1
ATOM 1164 N N . ILE A 1 153 ? 0.822 5.739 7.736 1.00 95.25 153 ILE A N 1
ATOM 1165 C CA . ILE A 1 153 ? 0.694 4.292 7.501 1.00 95.25 153 ILE A CA 1
ATOM 1166 C C . ILE A 1 153 ? 0.104 3.590 8.734 1.00 95.25 153 ILE A C 1
ATOM 1168 O O . ILE A 1 153 ? -0.864 2.847 8.585 1.00 95.25 153 ILE A O 1
ATOM 1172 N N . ARG A 1 154 ? 0.601 3.856 9.955 1.00 94.75 154 ARG A N 1
ATOM 1173 C CA . ARG A 1 154 ? 0.039 3.259 11.189 1.00 94.75 154 ARG A CA 1
ATOM 1174 C C . ARG A 1 154 ? -1.439 3.594 11.379 1.00 94.75 154 ARG A C 1
ATOM 1176 O O . ARG A 1 154 ? -2.202 2.721 11.775 1.00 94.75 154 ARG A O 1
ATOM 1183 N N . LEU A 1 155 ? -1.857 4.822 11.061 1.00 94.56 155 LEU A N 1
ATOM 1184 C CA . LEU A 1 155 ? -3.271 5.214 11.086 1.00 94.56 155 LEU A CA 1
ATOM 1185 C C . LEU A 1 155 ? -4.103 4.456 10.035 1.00 94.56 155 LEU A C 1
ATOM 1187 O O . LEU A 1 155 ? -5.206 4.006 10.334 1.00 94.56 155 LEU A O 1
ATOM 1191 N N . CYS A 1 156 ? -3.568 4.238 8.830 1.00 93.19 156 CYS A N 1
ATOM 1192 C CA . CYS A 1 156 ? -4.225 3.416 7.805 1.00 93.19 156 CYS A CA 1
ATOM 1193 C C . CYS A 1 156 ? -4.310 1.928 8.193 1.00 93.19 156 CYS A C 1
ATOM 1195 O O . CYS A 1 156 ? -5.240 1.235 7.783 1.00 93.19 156 CYS A O 1
ATOM 1197 N N . HIS A 1 157 ? -3.351 1.422 8.973 1.00 90.81 157 HIS A N 1
ATOM 1198 C CA . HIS A 1 157 ? -3.386 0.073 9.547 1.00 90.81 157 HIS A CA 1
ATOM 1199 C C . HIS A 1 157 ? -4.385 -0.044 10.709 1.00 90.81 157 HIS A C 1
ATOM 1201 O O . HIS A 1 157 ? -5.067 -1.064 10.814 1.00 90.81 157 HIS A O 1
ATOM 1207 N N . SER A 1 158 ? -4.493 0.980 11.564 1.00 92.44 158 SER A N 1
ATOM 1208 C CA . SER A 1 158 ? -5.365 0.965 12.747 1.00 92.44 158 SER A CA 1
ATOM 1209 C C . SER A 1 158 ? -6.837 1.260 12.460 1.00 92.44 158 SER A C 1
ATOM 1211 O O . SER A 1 158 ? -7.688 0.887 13.270 1.00 92.44 158 SER A O 1
ATOM 1213 N N . TRP A 1 159 ? -7.144 1.872 11.310 1.00 92.06 159 TRP A N 1
ATOM 1214 C CA . TRP A 1 159 ? -8.495 2.280 10.909 1.00 92.06 159 TRP A CA 1
ATOM 1215 C C . TRP A 1 159 ? -9.593 1.222 11.148 1.00 92.06 159 TRP A C 1
ATOM 1217 O O . TRP A 1 159 ? -10.558 1.564 11.829 1.00 92.06 159 TRP A O 1
ATOM 1227 N N . PRO A 1 160 ? -9.459 -0.063 10.745 1.00 88.69 160 PRO A N 1
ATOM 1228 C CA . PRO A 1 160 ? -10.502 -1.061 11.004 1.00 88.69 160 PRO A CA 1
ATOM 1229 C C . PRO A 1 160 ? -10.791 -1.253 12.499 1.00 88.69 160 PRO A C 1
ATOM 1231 O O . PRO A 1 160 ? -11.941 -1.255 12.915 1.00 88.69 160 PRO A O 1
ATOM 1234 N N . SER A 1 161 ? -9.760 -1.308 13.352 1.00 91.00 161 SER A N 1
ATOM 1235 C CA . SER A 1 161 ? -9.958 -1.434 14.805 1.00 91.00 161 SER A CA 1
ATOM 1236 C C . SER A 1 161 ? -10.539 -0.164 15.450 1.00 91.00 161 SER A C 1
ATOM 1238 O O . SER A 1 161 ? -11.212 -0.262 16.474 1.00 91.00 161 SER A O 1
ATOM 1240 N N . LEU A 1 162 ? -10.333 1.013 14.845 1.00 91.50 162 LEU A N 1
ATOM 1241 C CA . LEU A 1 162 ? -10.983 2.267 15.252 1.00 91.50 162 LEU A CA 1
ATOM 1242 C C . LEU A 1 162 ? -12.467 2.331 14.839 1.00 91.50 162 LEU A C 1
ATOM 1244 O O . LEU A 1 162 ? -13.238 3.034 15.499 1.00 91.50 162 LEU A O 1
ATOM 1248 N N . CYS A 1 163 ? -12.867 1.597 13.795 1.00 88.81 163 CYS A N 1
ATOM 1249 C CA . CYS A 1 163 ? -14.255 1.429 13.354 1.00 88.81 163 CYS A CA 1
ATOM 1250 C C . CYS A 1 163 ? -15.000 0.356 14.153 1.00 88.81 163 CYS A C 1
ATOM 1252 O O . CYS A 1 163 ? -16.039 0.646 14.741 1.00 88.81 163 CYS A O 1
ATOM 1254 N N . ASP A 1 164 ? -14.448 -0.856 14.219 1.00 85.25 164 ASP A N 1
ATOM 1255 C CA . ASP A 1 164 ? -15.125 -2.039 14.766 1.00 85.25 164 ASP A CA 1
ATOM 1256 C C . ASP A 1 164 ? -15.243 -2.007 16.300 1.00 85.25 164 ASP A C 1
ATOM 1258 O O . ASP A 1 164 ? -16.041 -2.737 16.884 1.00 85.25 164 ASP A O 1
ATOM 1262 N N . ARG A 1 165 ? -14.427 -1.176 16.970 1.00 81.25 165 ARG A N 1
ATOM 1263 C CA . ARG A 1 165 ? -14.352 -1.014 18.440 1.00 81.25 165 ARG A CA 1
ATOM 1264 C C . ARG A 1 165 ? -14.109 -2.311 19.229 1.00 81.25 165 ARG A C 1
ATOM 1266 O O . ARG A 1 165 ? -14.298 -2.335 20.442 1.00 81.25 165 ARG A O 1
ATOM 1273 N N . SER A 1 166 ? -13.642 -3.363 18.561 1.00 83.38 166 SER A N 1
ATOM 1274 C CA . SER A 1 166 ? -13.304 -4.672 19.136 1.00 83.38 166 SER A CA 1
ATOM 1275 C C . SER A 1 166 ? -12.037 -4.668 20.005 1.00 83.38 166 SER A C 1
ATOM 1277 O O . SER A 1 166 ? -11.734 -5.667 20.650 1.00 83.38 166 SER A O 1
ATOM 1279 N N . LEU A 1 167 ? -11.303 -3.551 20.034 1.00 91.50 167 LEU A N 1
ATOM 1280 C CA . LEU A 1 167 ? -10.098 -3.330 20.831 1.00 91.50 167 LEU A CA 1
ATOM 1281 C C . LEU A 1 167 ? -10.189 -1.986 21.566 1.00 91.50 167 LEU A C 1
ATOM 1283 O O . LEU A 1 167 ? -10.785 -1.031 21.062 1.00 91.50 167 LEU A O 1
ATOM 1287 N N . THR A 1 168 ? -9.559 -1.894 22.739 1.00 95.50 168 THR A N 1
ATOM 1288 C CA . THR A 1 168 ? -9.411 -0.624 23.467 1.00 95.50 168 THR A CA 1
ATOM 1289 C C . THR A 1 168 ? -8.355 0.273 22.806 1.00 95.50 168 THR A C 1
ATOM 1291 O O . THR A 1 168 ? -7.594 -0.174 21.943 1.00 95.50 168 THR A O 1
ATOM 1294 N N . LEU A 1 169 ? -8.277 1.551 23.193 1.00 95.25 169 LEU A N 1
ATOM 1295 C CA . LEU A 1 169 ? -7.290 2.471 22.610 1.00 95.25 169 LEU A CA 1
ATOM 1296 C C . LEU A 1 169 ? -5.849 2.081 22.972 1.00 95.25 169 LEU A C 1
ATOM 1298 O O . LEU A 1 169 ? -4.937 2.328 22.188 1.00 95.25 169 LEU A O 1
ATOM 1302 N N . GLU A 1 170 ? -5.661 1.435 24.120 1.00 96.25 170 GLU A N 1
ATOM 1303 C CA . GLU A 1 170 ? -4.405 0.870 24.616 1.00 96.25 170 GLU A CA 1
ATOM 1304 C C . GLU A 1 170 ? -3.963 -0.271 23.698 1.00 96.25 170 GLU A C 1
ATOM 1306 O O . GLU A 1 170 ? -2.893 -0.196 23.094 1.00 96.25 170 GLU A O 1
ATOM 1311 N N . ALA A 1 171 ? -4.843 -1.256 23.485 1.00 95.25 171 ALA A N 1
ATOM 1312 C CA . ALA A 1 171 ? -4.589 -2.386 22.597 1.00 95.25 171 ALA A CA 1
ATOM 1313 C C . ALA A 1 171 ? -4.360 -1.950 21.136 1.00 95.25 171 ALA A C 1
ATOM 1315 O O . ALA A 1 171 ? -3.547 -2.546 20.435 1.00 95.25 171 ALA A O 1
ATOM 1316 N N . ILE A 1 172 ? -5.026 -0.888 20.662 1.00 94.50 172 ILE A N 1
ATOM 1317 C CA . ILE A 1 172 ? -4.766 -0.297 19.335 1.00 94.50 172 ILE A CA 1
ATOM 1318 C C . ILE A 1 172 ? -3.404 0.420 19.309 1.00 94.50 172 ILE A C 1
ATOM 1320 O O . ILE A 1 172 ? -2.657 0.281 18.339 1.00 94.50 172 ILE A O 1
ATOM 1324 N N . ALA A 1 173 ? -3.049 1.174 20.351 1.00 94.50 173 ALA A N 1
ATOM 1325 C CA . ALA A 1 173 ? -1.771 1.882 20.419 1.00 94.50 173 ALA A CA 1
ATOM 1326 C C . ALA A 1 173 ? -0.565 0.926 20.485 1.00 94.50 173 ALA A C 1
ATOM 1328 O O . ALA A 1 173 ? 0.477 1.216 19.891 1.00 94.50 173 ALA A O 1
ATOM 1329 N N . GLU A 1 174 ? -0.720 -0.213 21.159 1.00 93.50 174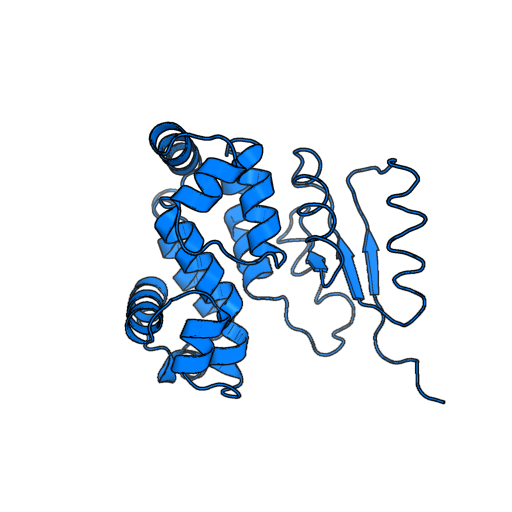 GLU A N 1
ATOM 1330 C CA . GLU A 1 174 ? 0.256 -1.301 21.212 1.00 93.50 174 GLU A CA 1
ATOM 1331 C C . GLU A 1 174 ? 0.343 -2.042 19.867 1.00 93.50 174 GLU A C 1
ATOM 1333 O O . GLU A 1 174 ? 1.369 -1.961 19.188 1.00 93.50 174 GLU A O 1
ATOM 1338 N N . LYS A 1 175 ? -0.758 -2.672 19.425 1.00 91.31 175 LYS A N 1
ATOM 1339 C CA . LYS A 1 175 ? -0.848 -3.509 18.208 1.00 91.31 175 LYS A CA 1
ATOM 1340 C C . LYS A 1 175 ? -0.313 -2.832 16.944 1.00 91.31 175 LYS A C 1
ATOM 1342 O O . LYS A 1 175 ? 0.223 -3.505 16.069 1.00 91.31 175 LYS A O 1
ATOM 1347 N N . TYR A 1 176 ? -0.480 -1.514 16.832 1.00 91.38 176 TYR A N 1
ATOM 1348 C CA . TYR A 1 176 ? -0.082 -0.734 15.657 1.00 91.38 176 TYR A CA 1
ATOM 1349 C C . TYR A 1 176 ? 1.171 0.133 15.874 1.00 91.38 176 TYR A C 1
ATOM 1351 O O . TYR A 1 176 ? 1.471 0.995 15.047 1.00 91.38 176 TYR A O 1
ATOM 1359 N N . GLY A 1 177 ? 1.928 -0.087 16.956 1.00 90.19 177 GLY A N 1
ATOM 1360 C CA . GLY A 1 177 ? 3.252 0.517 17.143 1.00 90.19 177 GLY A CA 1
ATOM 1361 C C . GLY A 1 177 ? 3.245 2.029 17.398 1.00 90.19 177 GLY A C 1
ATOM 1362 O O . GLY A 1 177 ? 4.184 2.724 17.008 1.00 90.19 177 GLY A O 1
ATOM 1363 N N . PHE A 1 178 ? 2.199 2.558 18.040 1.00 92.00 178 PHE A N 1
ATOM 1364 C CA . PHE A 1 178 ? 2.168 3.945 18.528 1.00 92.00 178 PHE A CA 1
ATOM 1365 C C . PHE A 1 178 ? 2.889 4.105 19.878 1.00 92.00 178 PHE A C 1
ATOM 1367 O O . PHE A 1 178 ? 3.287 5.215 20.230 1.00 92.00 178 PHE A O 1
ATOM 1374 N N . GLY A 1 179 ? 3.042 3.023 20.649 1.00 89.06 179 GLY A N 1
ATOM 1375 C CA . GLY A 1 179 ? 3.776 2.981 21.923 1.00 89.06 179 GLY A CA 1
ATOM 1376 C C . GLY A 1 179 ? 3.068 3.634 23.119 1.00 89.06 179 GLY A C 1
ATOM 1377 O O . GLY A 1 179 ? 3.377 3.303 24.256 1.00 89.06 179 GLY A O 1
ATOM 1378 N N . ALA A 1 180 ? 2.101 4.526 22.886 1.00 94.00 180 ALA A N 1
ATOM 1379 C CA . ALA A 1 180 ? 1.219 5.074 23.914 1.00 94.00 180 ALA A CA 1
ATOM 1380 C C . ALA A 1 180 ? -0.118 5.540 23.315 1.00 94.00 180 ALA A C 1
ATOM 1382 O O . ALA A 1 180 ? -0.1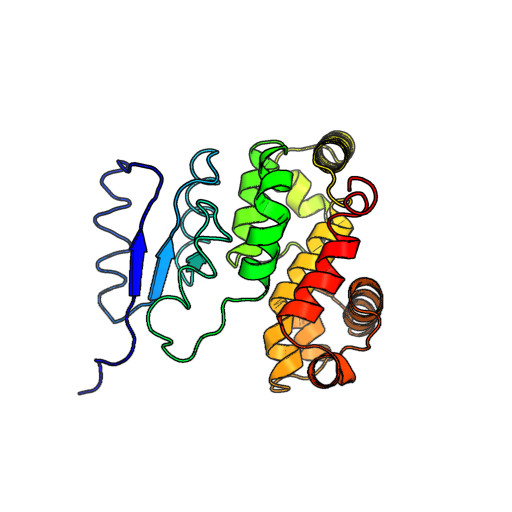69 6.017 22.178 1.00 94.00 180 ALA A O 1
ATOM 1383 N N . VAL A 1 181 ? -1.191 5.493 24.115 1.00 96.88 181 VAL A N 1
ATOM 1384 C CA . VAL A 1 181 ? -2.526 6.005 23.737 1.00 96.88 181 VAL A CA 1
ATOM 1385 C C . VAL A 1 181 ? -2.477 7.483 23.359 1.00 96.88 181 VAL A C 1
ATOM 1387 O O . VAL A 1 181 ? -3.112 7.890 22.390 1.00 96.88 181 VAL A O 1
ATOM 1390 N N . ARG A 1 182 ? -1.658 8.281 24.057 1.00 97.00 182 ARG A N 1
ATOM 1391 C CA . ARG A 1 182 ? -1.410 9.684 23.703 1.00 97.00 182 ARG A CA 1
ATOM 1392 C C . ARG A 1 182 ? -0.841 9.825 22.288 1.00 97.00 182 ARG A C 1
ATOM 1394 O O . ARG A 1 182 ? -1.317 10.650 21.523 1.00 97.00 182 ARG A O 1
ATOM 1401 N N . THR A 1 183 ? 0.112 8.981 21.897 1.00 95.19 183 THR A N 1
ATOM 1402 C CA . THR A 1 183 ? 0.689 8.999 20.544 1.00 95.19 183 THR A CA 1
ATOM 1403 C C . THR A 1 183 ? -0.337 8.599 19.480 1.00 95.19 183 THR A C 1
ATOM 1405 O O . THR A 1 183 ? -0.338 9.175 18.393 1.00 95.19 183 THR A O 1
ATOM 1408 N N . LEU A 1 184 ? -1.237 7.652 19.771 1.00 96.12 184 LEU A N 1
ATOM 1409 C CA . LEU A 1 184 ? -2.377 7.330 18.901 1.00 96.12 184 LEU A CA 1
ATOM 1410 C C . LEU A 1 184 ? -3.341 8.524 18.783 1.00 96.12 184 LEU A C 1
ATOM 1412 O O . LEU A 1 184 ? -3.717 8.904 17.675 1.00 96.12 184 LEU A O 1
ATOM 1416 N N . HIS A 1 185 ? -3.706 9.135 19.911 1.00 97.56 185 HIS A N 1
ATOM 1417 C CA . HIS A 1 185 ? -4.588 10.299 19.984 1.00 97.56 185 HIS A CA 1
ATOM 1418 C C . HIS A 1 185 ? -4.037 11.491 19.192 1.00 97.56 185 HIS A C 1
ATOM 1420 O O . HIS A 1 185 ? -4.705 11.992 18.289 1.00 97.56 185 HIS A O 1
ATOM 1426 N N . ASP A 1 186 ? -2.802 11.897 19.482 1.00 96.81 186 ASP A N 1
ATOM 1427 C CA . ASP A 1 186 ? -2.184 13.099 18.925 1.00 96.81 186 ASP A CA 1
ATOM 1428 C C . ASP A 1 186 ? -1.924 12.936 17.415 1.00 96.81 186 ASP A C 1
ATOM 1430 O O . ASP A 1 186 ? -2.122 13.881 16.652 1.00 96.81 186 ASP A O 1
ATOM 1434 N N . ASN A 1 187 ? -1.592 11.725 16.938 1.00 95.75 187 ASN A N 1
ATOM 1435 C CA . ASN A 1 187 ? -1.550 11.440 15.499 1.00 95.75 187 ASN A CA 1
ATOM 1436 C C . ASN A 1 187 ? -2.952 11.432 14.866 1.00 95.75 187 ASN A C 1
ATOM 1438 O O . ASN A 1 187 ? -3.127 12.011 13.797 1.00 95.75 187 ASN A O 1
ATOM 1442 N N . CYS A 1 188 ? -3.961 10.828 15.502 1.00 96.38 188 CYS A N 1
ATOM 1443 C CA . CYS A 1 188 ? -5.328 10.813 14.972 1.00 96.38 188 CYS A CA 1
ATOM 1444 C C . CYS A 1 188 ? -5.879 12.241 14.814 1.00 96.38 188 CYS A C 1
ATOM 1446 O O . CYS A 1 188 ? -6.358 12.595 13.736 1.00 96.38 188 CYS A O 1
ATOM 1448 N N . VAL A 1 189 ? -5.716 13.098 15.828 1.00 97.25 189 VAL A N 1
ATOM 1449 C CA . VAL A 1 189 ? -6.107 14.515 15.762 1.00 97.25 189 VAL A CA 1
ATOM 1450 C C . VAL A 1 189 ? -5.283 15.266 14.711 1.00 97.25 189 VAL A C 1
ATOM 1452 O O . VAL A 1 189 ? -5.860 15.996 13.910 1.00 97.25 189 VAL A O 1
ATOM 1455 N N . ARG A 1 190 ? -3.964 15.043 14.625 1.00 96.12 190 ARG A N 1
ATOM 1456 C CA . ARG A 1 190 ? -3.097 15.687 13.619 1.00 96.12 190 ARG A CA 1
ATOM 1457 C C . ARG A 1 190 ? -3.471 15.350 12.172 1.00 96.12 190 ARG A C 1
ATOM 1459 O O . ARG A 1 190 ? -3.388 16.224 11.316 1.00 96.12 190 ARG A O 1
ATOM 1466 N N . PHE A 1 191 ? -3.825 14.098 11.887 1.00 96.44 191 PHE A N 1
ATOM 1467 C CA . PHE A 1 191 ? -4.113 13.629 10.525 1.00 96.44 191 PHE A CA 1
ATOM 1468 C C . PHE A 1 191 ? -5.588 13.753 10.130 1.00 96.44 191 PHE A C 1
ATOM 1470 O O . PHE A 1 191 ? -5.890 13.802 8.942 1.00 96.44 191 PHE A O 1
ATOM 1477 N N . THR A 1 192 ? -6.510 13.790 11.096 1.00 95.62 192 THR A N 1
ATOM 1478 C CA . THR A 1 192 ? -7.957 13.750 10.816 1.00 95.62 192 THR A CA 1
ATOM 1479 C C . THR A 1 192 ? -8.750 14.910 11.414 1.00 95.62 192 THR A C 1
ATOM 1481 O O . THR A 1 192 ? -9.897 15.112 11.028 1.00 95.62 192 THR A O 1
ATOM 1484 N N . GLY A 1 193 ? -8.189 15.674 12.355 1.00 95.94 193 GLY A N 1
ATOM 1485 C CA . GLY A 1 193 ? -8.922 16.670 13.144 1.00 95.94 193 GLY A CA 1
ATOM 1486 C C . GLY A 1 193 ? -9.912 16.074 14.156 1.00 95.94 193 GLY A C 1
ATOM 1487 O O . GLY A 1 193 ? -10.674 16.819 14.765 1.00 95.94 193 GLY A O 1
ATOM 1488 N N . VAL A 1 194 ? -9.934 14.747 14.335 1.00 95.88 194 VAL A N 1
ATOM 1489 C CA . VAL A 1 194 ? -10.889 14.029 15.194 1.00 95.88 194 VAL A CA 1
ATOM 1490 C C . VAL A 1 194 ? -10.139 13.105 16.160 1.00 95.88 194 VAL A C 1
ATOM 1492 O O . VAL A 1 194 ? -9.086 12.555 15.837 1.00 95.88 194 VAL A O 1
ATOM 1495 N N . THR A 1 195 ? -10.676 12.926 17.369 1.00 95.88 195 THR A N 1
ATOM 1496 C CA . THR A 1 195 ? -10.122 12.005 18.374 1.00 95.88 195 THR A CA 1
ATOM 1497 C C . THR A 1 195 ? -10.452 10.543 18.025 1.00 95.88 195 THR A C 1
ATOM 1499 O O . THR A 1 195 ? -11.518 10.273 17.460 1.00 95.88 195 THR A O 1
ATOM 1502 N N . PRO A 1 196 ? -9.600 9.559 18.379 1.00 93.88 196 PRO A N 1
ATOM 1503 C CA . PRO A 1 196 ? -9.769 8.170 17.933 1.00 93.88 196 PRO A CA 1
ATOM 1504 C C . PRO A 1 196 ? -11.080 7.529 18.418 1.00 93.88 196 PRO A C 1
ATOM 1506 O O . PRO A 1 196 ? -11.671 6.729 17.703 1.00 93.88 196 PRO A O 1
ATOM 1509 N N . GLY A 1 197 ? -11.607 7.938 19.579 1.00 91.75 197 GLY A N 1
ATOM 1510 C CA . GLY A 1 197 ? -12.913 7.477 20.073 1.00 91.75 197 GLY A CA 1
ATOM 1511 C C . GLY A 1 197 ? -14.134 8.021 19.310 1.00 91.75 197 GLY A C 1
ATOM 1512 O O . GLY A 1 197 ? -15.236 7.505 19.493 1.00 91.75 197 GLY A O 1
ATOM 1513 N N . ARG A 1 198 ? -13.964 9.052 18.467 1.00 91.69 198 ARG A N 1
ATOM 1514 C CA . ARG A 1 198 ? -15.034 9.669 17.657 1.00 91.69 198 ARG A CA 1
ATOM 1515 C C . ARG A 1 198 ? -14.896 9.421 16.154 1.00 91.69 198 ARG A C 1
ATOM 1517 O O . ARG A 1 198 ? -15.879 9.612 15.446 1.00 91.69 198 ARG A O 1
ATOM 1524 N N . VAL A 1 199 ? -13.718 9.028 15.668 1.00 90.19 199 VAL A N 1
ATOM 1525 C CA . VAL A 1 199 ? -13.365 9.099 14.239 1.00 90.19 199 VAL A CA 1
ATOM 1526 C C . VAL A 1 199 ? -14.349 8.349 13.321 1.00 90.19 199 VAL A C 1
ATOM 1528 O O . VAL A 1 199 ? -14.841 8.944 12.366 1.00 90.19 199 VAL A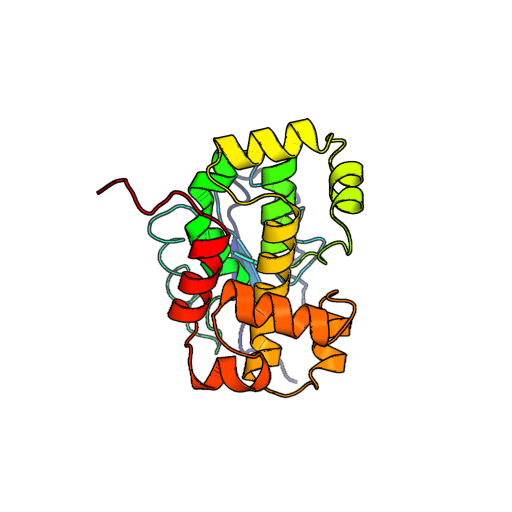 O 1
ATOM 1531 N N . HIS A 1 200 ? -14.763 7.129 13.682 1.00 85.38 200 HIS A N 1
ATOM 1532 C CA . HIS A 1 200 ? -15.724 6.308 12.922 1.00 85.38 200 HIS A CA 1
ATOM 1533 C C . HIS A 1 200 ? -17.170 6.838 12.908 1.00 85.38 200 HIS A C 1
ATOM 1535 O O . HIS A 1 200 ? -18.008 6.307 12.188 1.00 85.38 200 HIS A O 1
ATOM 1541 N N . ARG A 1 201 ? -17.501 7.838 13.739 1.00 88.56 201 ARG A N 1
ATOM 1542 C CA . ARG A 1 201 ? -18.832 8.481 13.776 1.00 88.56 201 ARG A CA 1
ATOM 1543 C C . ARG A 1 201 ? -18.893 9.771 12.966 1.00 88.56 201 ARG A C 1
ATOM 1545 O O . ARG A 1 201 ? -19.958 10.368 12.866 1.00 88.56 201 ARG A O 1
ATOM 1552 N N . VAL A 1 202 ? -17.736 10.257 12.520 1.00 92.00 202 VAL A N 1
ATOM 1553 C CA . VAL A 1 202 ? -17.572 11.584 11.916 1.00 92.00 202 VAL A CA 1
ATOM 1554 C C . VAL A 1 202 ? -17.045 11.471 10.491 1.00 92.00 202 VAL A C 1
ATOM 1556 O O . VAL A 1 202 ? -17.414 12.300 9.672 1.00 92.00 202 VAL A O 1
ATOM 1559 N N . LEU A 1 203 ? -16.210 10.468 10.199 1.00 92.38 203 LEU A N 1
ATOM 1560 C CA . LEU A 1 203 ? -15.566 10.272 8.901 1.00 92.38 203 LEU A CA 1
ATOM 1561 C C . LEU A 1 203 ? -15.945 8.911 8.318 1.00 92.38 203 LEU A C 1
ATOM 1563 O O . LEU A 1 203 ? -15.908 7.903 9.028 1.00 92.38 203 LEU A O 1
ATOM 1567 N N . ASP A 1 204 ? -16.222 8.877 7.016 1.00 89.12 204 ASP A N 1
ATOM 1568 C CA . ASP A 1 204 ? -16.221 7.637 6.242 1.00 89.12 204 ASP A CA 1
ATOM 1569 C C . ASP A 1 204 ? -14.802 7.284 5.742 1.00 89.12 204 ASP A C 1
ATOM 1571 O O . ASP A 1 204 ? -13.813 7.961 6.045 1.00 89.12 204 ASP A O 1
ATOM 1575 N N . ASN A 1 205 ? -14.697 6.203 4.965 1.00 85.06 205 ASN A N 1
ATOM 1576 C CA . ASN A 1 205 ? -13.433 5.748 4.388 1.00 85.06 205 ASN A CA 1
ATOM 1577 C C . ASN A 1 205 ? -12.785 6.783 3.442 1.00 85.06 205 ASN A C 1
ATOM 1579 O O . ASN A 1 205 ? -11.569 6.980 3.482 1.00 85.06 205 ASN A O 1
ATOM 1583 N N . GLU A 1 206 ? -13.565 7.428 2.574 1.00 85.88 206 GLU A N 1
ATOM 1584 C CA . GLU A 1 206 ? -13.042 8.361 1.573 1.00 85.88 206 GLU A CA 1
ATOM 1585 C C . GLU A 1 206 ? -12.642 9.688 2.223 1.00 85.88 206 GLU A C 1
ATOM 1587 O O . GLU A 1 206 ? -11.630 10.281 1.833 1.00 85.88 206 GLU A O 1
ATOM 1592 N N . GLU A 1 207 ? -13.367 10.142 3.250 1.00 91.00 207 GLU A N 1
ATOM 1593 C CA . GLU A 1 207 ? -12.978 11.321 4.015 1.00 91.00 207 GLU A CA 1
ATOM 1594 C C . GLU A 1 207 ? -11.752 11.050 4.896 1.00 91.00 207 GLU A C 1
ATOM 1596 O O . GLU A 1 207 ? -10.816 11.852 4.867 1.00 91.00 207 GLU A O 1
ATOM 1601 N N . PHE A 1 208 ? -11.689 9.926 5.623 1.00 93.00 208 PHE A N 1
ATOM 1602 C CA . PHE A 1 208 ? -10.496 9.568 6.399 1.00 93.00 208 PHE A CA 1
ATOM 1603 C C . PHE A 1 208 ? -9.255 9.496 5.499 1.00 93.00 208 PHE A C 1
ATOM 1605 O O . PHE A 1 208 ? -8.247 10.143 5.800 1.00 93.00 208 PHE A O 1
ATOM 1612 N N . ALA A 1 209 ? -9.346 8.802 4.355 1.00 90.69 209 ALA A N 1
ATOM 1613 C CA . ALA A 1 209 ? -8.274 8.764 3.363 1.00 90.69 209 ALA A CA 1
ATOM 1614 C C . ALA A 1 209 ? -7.885 10.182 2.915 1.00 90.69 209 ALA A C 1
ATOM 1616 O O . ALA A 1 209 ? -6.711 10.548 2.945 1.00 90.69 209 ALA A O 1
ATOM 1617 N N . SER A 1 210 ? -8.865 11.011 2.548 1.00 91.50 210 SER A N 1
ATOM 1618 C CA . SER A 1 210 ? -8.628 12.374 2.056 1.00 91.50 210 SER A CA 1
ATOM 1619 C C . SER A 1 210 ? -8.009 13.299 3.111 1.00 91.50 210 SER A C 1
ATOM 1621 O O . SER A 1 210 ? -7.166 14.125 2.763 1.00 91.50 210 SER A O 1
ATOM 1623 N N . ARG A 1 211 ? -8.365 13.160 4.396 1.00 94.75 211 ARG A N 1
ATOM 1624 C CA . ARG A 1 211 ? -7.742 13.923 5.491 1.00 94.75 211 ARG A CA 1
ATOM 1625 C C . ARG A 1 211 ? -6.303 13.458 5.752 1.00 94.75 211 ARG A C 1
ATOM 1627 O O . ARG A 1 211 ? -5.413 14.305 5.802 1.00 94.75 211 ARG A O 1
ATOM 1634 N N . VAL A 1 212 ? -6.043 12.144 5.778 1.00 94.94 212 VAL A N 1
ATOM 1635 C CA . VAL A 1 212 ? -4.678 11.587 5.887 1.00 94.94 212 VAL A CA 1
ATOM 1636 C C . VAL A 1 212 ? -3.777 12.081 4.749 1.00 94.94 212 VAL A C 1
ATOM 1638 O O . VAL A 1 212 ? -2.645 12.504 4.987 1.00 94.94 212 VAL A O 1
ATOM 1641 N N . LEU A 1 213 ? -4.283 12.087 3.514 1.00 93.69 213 LEU A N 1
ATOM 1642 C CA . LEU A 1 213 ? -3.525 12.484 2.325 1.00 93.69 213 LEU A CA 1
ATOM 1643 C C . LEU A 1 213 ? -3.100 13.954 2.330 1.00 93.69 213 LEU A C 1
ATOM 1645 O O . LEU A 1 213 ? -1.983 14.245 1.914 1.00 93.69 213 LEU A O 1
ATOM 1649 N N . ARG A 1 214 ? -3.910 14.870 2.881 1.00 94.00 214 ARG A N 1
ATOM 1650 C CA . ARG A 1 214 ? -3.517 16.286 3.055 1.00 94.00 214 ARG A CA 1
ATOM 1651 C C . ARG A 1 214 ? -2.239 16.448 3.887 1.00 94.00 214 ARG A C 1
ATOM 1653 O O . ARG A 1 214 ? -1.492 17.393 3.666 1.00 94.00 214 ARG A O 1
ATOM 1660 N N . VAL A 1 215 ? -1.972 15.527 4.819 1.00 94.62 215 VAL A N 1
ATOM 1661 C CA . VAL A 1 215 ? -0.742 15.522 5.630 1.00 94.62 215 VAL A CA 1
ATOM 1662 C C . VAL A 1 215 ? 0.407 14.788 4.933 1.00 94.62 215 VAL A C 1
ATOM 1664 O O . VAL A 1 215 ? 1.560 15.162 5.130 1.00 94.62 215 VAL A O 1
ATOM 1667 N N . LEU A 1 216 ? 0.123 13.772 4.108 1.00 94.00 216 LEU A N 1
ATOM 1668 C CA . LEU A 1 216 ? 1.143 13.016 3.363 1.00 94.00 216 LEU A CA 1
ATOM 1669 C C . LEU A 1 216 ? 1.612 13.707 2.068 1.00 94.00 216 LEU A C 1
ATOM 1671 O O . LEU A 1 216 ? 2.749 13.485 1.655 1.00 94.00 216 LEU A O 1
ATOM 1675 N N . GLN A 1 217 ? 0.775 14.551 1.459 1.00 90.31 217 GLN A N 1
ATOM 1676 C CA . GLN A 1 217 ? 1.042 15.310 0.230 1.00 90.31 217 GLN A CA 1
ATOM 1677 C C . GLN A 1 217 ? 0.829 16.825 0.473 1.00 90.31 217 GLN A C 1
ATOM 1679 O O . GLN A 1 217 ? -0.133 17.413 -0.035 1.00 90.31 217 GLN A O 1
ATOM 1684 N N . PRO A 1 218 ? 1.704 17.493 1.252 1.00 75.12 218 PRO A N 1
ATOM 1685 C CA . PRO A 1 218 ? 1.481 18.867 1.727 1.00 75.12 218 PRO A CA 1
ATOM 1686 C C . PRO A 1 218 ? 1.509 19.963 0.641 1.00 75.12 218 PRO A C 1
ATOM 1688 O O . PRO A 1 218 ? 1.276 21.126 0.956 1.00 75.12 218 PRO A O 1
ATOM 1691 N N . HIS A 1 219 ? 1.788 19.622 -0.624 1.00 61.91 219 HIS A N 1
ATOM 1692 C CA . HIS A 1 219 ? 1.974 20.586 -1.722 1.00 61.91 219 HIS A CA 1
ATOM 1693 C C . HIS A 1 219 ? 0.963 20.458 -2.878 1.00 61.91 219 HIS A C 1
ATOM 1695 O O . HIS A 1 219 ? 1.038 21.211 -3.842 1.00 61.91 219 HIS A O 1
ATOM 1701 N N . THR A 1 220 ? -0.021 19.558 -2.793 1.00 52.53 220 THR A N 1
ATOM 1702 C CA . THR A 1 220 ? -1.009 19.322 -3.875 1.00 52.53 220 THR A CA 1
ATOM 1703 C C . THR A 1 220 ? -2.106 20.393 -3.999 1.00 52.53 220 THR A C 1
ATOM 1705 O O . THR A 1 220 ? -3.044 20.220 -4.769 1.00 52.53 220 THR A O 1
ATOM 1708 N N . ALA A 1 221 ? -2.030 21.485 -3.233 1.00 42.47 221 ALA A N 1
ATOM 1709 C CA . ALA A 1 221 ? -3.103 22.477 -3.092 1.00 42.47 221 ALA A CA 1
ATOM 1710 C C . ALA A 1 221 ? -2.969 23.721 -4.000 1.00 42.47 221 ALA A C 1
ATOM 1712 O O . ALA A 1 221 ? -3.737 24.663 -3.831 1.00 42.47 221 ALA A O 1
ATOM 1713 N N . GLN A 1 222 ? -1.986 23.765 -4.911 1.00 34.19 222 GLN A N 1
ATOM 1714 C CA . GLN A 1 222 ? -1.639 24.970 -5.692 1.00 34.19 222 GLN A CA 1
ATOM 1715 C C . GLN A 1 222 ? -1.342 24.697 -7.183 1.00 34.19 222 GLN A C 1
ATOM 1717 O O . GLN A 1 222 ? -0.540 25.401 -7.789 1.00 34.19 222 GLN A O 1
ATOM 1722 N N . LEU A 1 223 ? -1.963 23.672 -7.778 1.00 35.88 223 LEU A N 1
ATOM 1723 C CA . LEU A 1 223 ? -1.902 23.402 -9.225 1.00 35.88 223 LEU A CA 1
ATOM 1724 C C . LEU A 1 223 ? -3.288 23.016 -9.772 1.00 35.88 223 LEU A C 1
ATOM 1726 O O . LEU A 1 223 ? -3.531 21.857 -10.100 1.00 35.88 223 LEU A O 1
ATOM 1730 N N . ASN A 1 224 ? -4.171 24.015 -9.828 1.00 32.62 224 ASN A N 1
ATOM 1731 C CA . ASN A 1 224 ? -5.388 24.117 -10.644 1.00 32.62 224 ASN A CA 1
ATOM 1732 C C . ASN A 1 224 ? -5.517 25.588 -11.060 1.00 32.62 224 ASN A C 1
ATOM 1734 O O . ASN A 1 224 ? -5.252 26.432 -10.173 1.00 32.62 224 ASN A O 1
#

Sequence (224 aa):
MNASEGTFVVVDPTEMRPDAFHSLFAKVKETGARLLLYGRLTSQFAAQVAWASSAMRVETAIASEQGRRNLLRLLRDPRATASMHAIVLHRIADHIRRTHACLLTAFVGLFAGLPVPARSCDLLQQMNMSAARTHRCLLHAGLAPLPLMLCGIRLCHSWPSLCDRSLTLEAIAEKYGFGAVRTLHDNCVRFTGVTPGRVHRVLDNEEFASRVLRVLQPHTAQLN

Secondary structure (DSSP, 8-state):
----S--EEE--SSS---TTSSS-S-TTTTTT-EEE-----TTHHHHHHHHHHTTS-EE---STTTHHHHHHHTTT-SS-PPPHHHHHHHHHHHHHTTS-HHHHHHHHHHHHTPPPPSSHHHHHHHTT--HHHHHHHHHHTTPPPHHHHHHHHHHHHHHHHHHH--S-HHHHHHHTT-SSHHHHHHHHHHHHSS-TTTGGGT--HHHHHHHHHHHHSTTTTS--

Radius of gyration: 17.63 Å; chains: 1; bounding box: 40×56×42 Å

Foldseek 3Di:
DDDDADADDEDDLPVDDPVVVPCDPPVQVVGGAHAADDDDLPVRNLCVLLVRLVRDDFHAADPDPLSVVSVPCRDDPPPDDRQLLRSLCSVLSQLLSQADSLSVSVSSSLSGPHAQDLDPVVSCVVSVHDQVNQQVRQVRSLWARPVLSSLLSLCSVLVVCLQVVPDDLQCSCVVSNLVDSVSVQVSCCVQQVDGSNCDNVPDDSVSSSVSNVCNGRVPPPPDD